Protein AF-A0A497DT47-F1 (afdb_monomer)

Sequence (280 aa):
MLFNTECQIKGKISINPNFITFATHKLSTLARIYFRNIALFMSIWLIVMVIYAISNRVTDLEYLWKFSLLPALFLGLLAVLATFLGQTIRVKKGINWIFLLAAVAVDQAIKAYLFSLEWESISIPLIKPVFYIEPTQNTLGSYLWVLLRLKQGSHLLNMILFSLVGLIFVEVWRFYVNRKRNSFWINGFIHLFLAGLLANLIDNGFWGGSLDYITIKPFYTFDLKDLYITLCELFLVAELLDNRLLKRFFQMPKEDSKRLNRDFIRFVKNDLRIGRKKAE

Radius of gyration: 25.13 Å; Cα contacts (8 Å, |Δi|>4): 223; chains: 1; bounding box: 70×83×72 Å

pLDDT: mean 84.9, std 15.76, range [34.75, 98.25]

Solvent-accessible surface area (backbone atoms only — not comparable to full-atom values): 15648 Å² total; per-residue (Å²): 136,90,84,85,83,86,84,79,85,83,75,82,82,78,75,58,67,69,56,54,55,50,51,52,52,53,50,53,53,48,53,51,52,48,52,50,40,22,50,50,45,23,47,57,49,42,51,53,44,52,52,50,34,62,78,67,66,64,77,60,61,75,56,52,51,56,69,36,46,54,59,18,52,50,39,22,51,50,30,47,51,51,52,52,46,50,74,70,54,81,67,71,88,80,84,62,60,69,61,36,52,50,56,30,49,54,42,52,49,53,45,53,53,42,69,74,46,75,38,86,74,44,74,45,76,76,41,84,90,41,35,26,41,36,46,46,79,41,62,76,63,57,70,64,39,64,74,68,69,51,76,85,67,57,69,68,57,51,49,51,50,53,50,53,52,47,53,52,52,53,51,53,49,51,56,47,40,74,77,51,74,71,41,50,36,58,49,47,17,54,46,25,39,50,24,19,51,52,42,52,48,49,26,52,72,76,63,69,24,40,70,18,36,45,20,39,63,92,76,51,61,36,41,61,42,56,50,26,41,54,49,15,52,52,24,43,53,51,41,32,60,79,67,46,41,61,64,47,59,78,69,53,53,70,68,58,50,55,49,51,53,52,50,50,53,50,49,52,54,54,56,74,45,72,80,68,70,84,85,125

Mean predicted aligned error: 8.66 Å

Secondary structure (DSSP, 8-state):
----------------HHHHHHHHHHHHHHHHHHHHHHHHHHHHHHHHHHHHHHHTT---HHHHHHHHHHHHHHHHHHHHHHHHHHHHSPPPSS--HHHHHHHHHHHHHHHHHHHTTTGGG--EEEETTTEEEEEEEE-S-SHHHHHTT-----HHHHHHHHHHHHHHHHHHHHHHHHHS---HHHHHHHHHHHHHHHHHHHHHHHSSSEEEEEEETTTEEE-HHHHHHHHHHHHHHHHHHHTTHHHHHHT--HHHHHHHHHHHHHHHHHHHTTTS----

Foldseek 3Di:
DDDDDDPDPPDDPPDDVVVVVVVVVVVVVLVVQLVVLLCLQLVVQLVVLVVVCVVVVPDDPVLSCVQSPPVSVVSSVVSNVLSVCLVVDDDDPDADVVLLCVLLCVQVVVVVVCVVDPLCPAWADPDPPFKTQRKDWALQADVVCVVVVPPRDDLVVVLVVLVVVLVVLVLVLVLDCVVDPPGSLSNLLNSLSSSLSVNSSCQCVPPSTDIFTMDGPPPDGHTSSVVSNSSSVSSVVSVCVVVVVVVCVVVPDPVVVVVSVVSSVVSVVVVVPVPPDPPD

Structure (mmCIF, N/CA/C/O backbone):
data_AF-A0A497DT47-F1
#
_entry.id   AF-A0A497DT47-F1
#
loop_
_atom_site.group_PDB
_atom_site.id
_atom_site.type_symbol
_atom_site.label_atom_id
_atom_site.label_alt_id
_atom_site.label_comp_id
_atom_site.label_asym_id
_atom_site.label_entity_id
_atom_site.label_seq_id
_atom_site.pdbx_PDB_ins_code
_atom_site.Cartn_x
_atom_site.Cartn_y
_atom_site.Cartn_z
_atom_site.occupancy
_atom_site.B_iso_or_equiv
_atom_site.auth_seq_id
_atom_site.auth_comp_id
_atom_site.auth_asym_id
_atom_site.auth_atom_id
_atom_site.pdbx_PDB_model_num
ATOM 1 N N . MET A 1 1 ? -48.631 -61.500 -10.479 1.00 36.34 1 MET A N 1
ATOM 2 C CA . MET A 1 1 ? -47.315 -61.013 -10.013 1.00 36.34 1 MET A CA 1
ATOM 3 C C . MET A 1 1 ? -47.500 -59.555 -9.622 1.00 36.34 1 MET A C 1
ATOM 5 O O . MET A 1 1 ? -47.865 -58.758 -10.473 1.00 36.34 1 MET A O 1
ATOM 9 N N . LEU A 1 2 ? -47.415 -59.263 -8.325 1.00 38.06 2 LEU A N 1
ATOM 10 C CA . LEU A 1 2 ? -47.623 -57.940 -7.733 1.00 38.06 2 LEU A CA 1
ATOM 11 C C . LEU A 1 2 ? -46.403 -57.050 -7.999 1.00 38.06 2 LEU A C 1
ATOM 13 O O . LEU A 1 2 ? -45.306 -57.404 -7.583 1.00 38.06 2 LEU A O 1
ATOM 17 N N . PHE A 1 3 ? -46.604 -55.885 -8.611 1.00 34.75 3 PHE A N 1
ATOM 18 C CA . PHE A 1 3 ? -45.725 -54.731 -8.430 1.00 34.75 3 PHE A CA 1
ATOM 19 C C . PHE A 1 3 ? -46.605 -53.544 -8.057 1.00 34.75 3 PHE A C 1
ATOM 21 O O . PHE A 1 3 ? -47.347 -53.019 -8.881 1.00 34.75 3 PHE A O 1
ATOM 28 N N . ASN A 1 4 ? -46.558 -53.182 -6.778 1.00 37.25 4 ASN A N 1
ATOM 29 C CA . ASN A 1 4 ? -47.220 -52.018 -6.219 1.00 37.25 4 ASN A CA 1
ATOM 30 C C . ASN A 1 4 ? -46.129 -51.162 -5.574 1.00 37.25 4 ASN A C 1
ATOM 32 O O . ASN A 1 4 ? -45.600 -51.538 -4.532 1.00 37.25 4 ASN A O 1
ATOM 36 N N . THR A 1 5 ? -45.769 -50.050 -6.208 1.00 41.34 5 THR A N 1
ATOM 37 C CA . THR A 1 5 ? -44.916 -49.009 -5.617 1.00 41.34 5 THR A CA 1
ATOM 38 C C . THR A 1 5 ? -45.238 -47.673 -6.276 1.00 41.34 5 THR A C 1
ATOM 40 O O . THR A 1 5 ? -44.566 -47.253 -7.212 1.00 41.34 5 THR A O 1
ATOM 43 N N . GLU A 1 6 ? -46.249 -46.982 -5.754 1.00 36.25 6 GLU A N 1
ATOM 44 C CA . GLU A 1 6 ? -46.303 -45.522 -5.802 1.00 36.25 6 GLU A CA 1
ATOM 45 C C . GLU A 1 6 ? -46.014 -44.991 -4.395 1.00 36.25 6 GLU A C 1
ATOM 47 O O . GLU A 1 6 ? -46.884 -44.942 -3.530 1.00 36.25 6 GLU A O 1
ATOM 52 N N . CYS A 1 7 ? -44.763 -44.597 -4.152 1.00 37.50 7 CYS A N 1
ATOM 53 C CA . CYS A 1 7 ? -44.414 -43.738 -3.026 1.00 37.50 7 CYS A CA 1
ATOM 54 C C . CYS A 1 7 ? -44.363 -42.294 -3.547 1.00 37.50 7 CYS A C 1
ATOM 56 O O . CYS A 1 7 ? -43.337 -41.828 -4.039 1.00 37.50 7 CYS A O 1
ATOM 58 N N . GLN A 1 8 ? -45.501 -41.597 -3.509 1.00 40.50 8 GLN A N 1
ATOM 59 C CA . GLN A 1 8 ? -45.602 -40.168 -3.820 1.00 40.50 8 GLN A CA 1
ATOM 60 C C . GLN A 1 8 ? -45.338 -39.345 -2.551 1.00 40.50 8 GLN A C 1
ATOM 62 O O . GLN A 1 8 ? -46.246 -39.087 -1.762 1.00 40.50 8 GLN A O 1
ATOM 67 N N . ILE A 1 9 ? -44.102 -38.874 -2.362 1.00 44.16 9 ILE A N 1
ATOM 68 C CA . ILE A 1 9 ? -43.798 -37.836 -1.365 1.00 44.16 9 ILE A CA 1
ATOM 69 C C . ILE A 1 9 ? -44.165 -36.471 -1.969 1.00 44.16 9 ILE A C 1
ATOM 71 O O . ILE A 1 9 ? -43.337 -35.787 -2.566 1.00 44.16 9 ILE A O 1
ATOM 75 N N . LYS A 1 10 ? -45.427 -36.050 -1.818 1.00 48.47 10 LYS A N 1
ATOM 76 C CA . LYS A 1 10 ? -45.862 -34.664 -2.074 1.00 48.47 10 LYS A CA 1
ATOM 77 C C . LYS A 1 10 ? -45.620 -33.796 -0.837 1.00 48.47 10 LYS A C 1
ATOM 79 O O . LYS A 1 10 ? -46.543 -33.465 -0.099 1.00 48.47 10 LYS A O 1
ATOM 84 N N . GLY A 1 11 ? -44.371 -33.396 -0.621 1.00 41.97 11 GLY A N 1
ATOM 85 C CA . GLY A 1 11 ? -44.034 -32.320 0.312 1.00 41.97 11 GLY A CA 1
ATOM 86 C C . GLY A 1 11 ? -44.043 -30.967 -0.401 1.00 41.97 11 GLY A C 1
ATOM 87 O O . GLY A 1 11 ? -43.127 -30.672 -1.164 1.00 41.97 11 GLY A O 1
ATOM 88 N N . LYS A 1 12 ? -45.052 -30.116 -0.161 1.00 51.41 12 LYS A N 1
ATOM 89 C CA . LYS A 1 12 ? -44.977 -28.690 -0.531 1.00 51.41 12 LYS A CA 1
ATOM 90 C C . LYS A 1 12 ? -43.912 -28.030 0.349 1.00 51.41 12 LYS A C 1
ATOM 92 O O . LYS A 1 12 ? -44.138 -27.819 1.538 1.00 51.41 12 LYS A O 1
ATOM 97 N N . ILE A 1 13 ? -42.764 -27.690 -0.233 1.00 53.34 13 ILE A N 1
ATOM 98 C CA . ILE A 1 13 ? -41.748 -26.867 0.430 1.00 53.34 13 ILE A CA 1
ATOM 99 C C . ILE A 1 13 ? -42.321 -25.449 0.566 1.00 53.34 13 ILE A C 1
ATOM 101 O O . ILE A 1 13 ? -42.326 -24.667 -0.381 1.00 53.34 13 ILE A O 1
ATOM 105 N N . SER A 1 14 ? -42.845 -25.127 1.747 1.00 52.31 14 SER A N 1
ATOM 106 C CA . SER A 1 14 ? -43.236 -23.766 2.118 1.00 52.31 14 SER A CA 1
ATOM 107 C C . SER A 1 14 ? -41.976 -22.958 2.437 1.00 52.31 14 SER A C 1
ATOM 109 O O . SER A 1 14 ? -41.488 -22.981 3.568 1.00 52.31 14 SER A O 1
ATOM 111 N N . ILE A 1 15 ? -41.423 -22.252 1.447 1.00 60.59 15 ILE A N 1
ATOM 112 C CA . ILE A 1 15 ? -40.306 -21.324 1.675 1.00 60.59 15 ILE A CA 1
ATOM 113 C C . ILE A 1 15 ? -40.845 -20.100 2.421 1.00 60.59 15 ILE A C 1
ATOM 115 O O . ILE A 1 15 ? -41.732 -19.402 1.934 1.00 60.59 15 ILE A O 1
ATOM 119 N N . ASN A 1 16 ? -40.306 -19.840 3.612 1.00 65.94 16 ASN A N 1
ATOM 120 C CA . ASN A 1 16 ? -40.706 -18.708 4.439 1.00 65.94 16 ASN A CA 1
ATOM 121 C C . ASN A 1 16 ? -40.386 -17.374 3.718 1.00 65.94 16 ASN A C 1
ATOM 123 O O . ASN A 1 16 ? -39.210 -17.107 3.454 1.00 65.94 16 ASN A O 1
ATOM 127 N N . PRO A 1 17 ? -41.373 -16.505 3.433 1.00 66.69 17 PRO A N 1
ATOM 128 C CA . PRO A 1 17 ? -41.142 -15.228 2.752 1.00 66.69 17 PRO A CA 1
ATOM 129 C C . PRO A 1 17 ? -40.191 -14.296 3.524 1.00 66.69 17 PRO A C 1
ATOM 131 O O . PRO A 1 17 ? -39.460 -13.521 2.910 1.00 66.69 17 PRO A O 1
ATOM 134 N N . ASN A 1 18 ? -40.093 -14.427 4.853 1.00 68.50 18 ASN A N 1
ATOM 135 C CA . ASN A 1 18 ? -39.122 -13.677 5.658 1.00 68.50 18 ASN A CA 1
ATOM 136 C C . ASN A 1 18 ? -37.672 -14.104 5.377 1.00 68.50 18 ASN A C 1
ATOM 138 O O . ASN A 1 18 ? -36.763 -13.277 5.441 1.00 68.50 18 ASN A O 1
ATOM 142 N N . PHE A 1 19 ? -37.444 -15.373 5.020 1.00 64.81 19 PHE A N 1
ATOM 143 C CA . PHE A 1 19 ? -36.121 -15.865 4.629 1.00 64.81 19 PHE A CA 1
ATOM 144 C C . PHE A 1 19 ? -35.692 -15.291 3.273 1.00 64.81 19 PHE A C 1
ATOM 146 O O . PHE A 1 19 ? -34.543 -14.881 3.116 1.00 64.81 19 PHE A O 1
ATOM 153 N N . ILE A 1 20 ? -36.627 -15.184 2.322 1.00 66.00 20 ILE A N 1
ATOM 154 C CA . ILE A 1 20 ? -36.375 -14.590 1.002 1.00 66.00 20 ILE A CA 1
ATOM 155 C C . ILE A 1 20 ? -36.013 -13.108 1.155 1.00 66.00 20 ILE A C 1
ATOM 157 O O . ILE A 1 20 ? -34.981 -12.678 0.647 1.00 66.00 20 ILE A O 1
ATOM 161 N N . THR A 1 21 ? -36.795 -12.345 1.921 1.00 65.81 21 THR A N 1
ATOM 162 C CA . THR A 1 21 ? -36.539 -10.915 2.172 1.00 65.81 21 THR A CA 1
ATOM 163 C C . THR A 1 21 ? -35.211 -10.673 2.900 1.00 65.81 21 THR A C 1
ATOM 165 O O . THR A 1 21 ? -34.475 -9.737 2.586 1.00 65.81 21 THR A O 1
ATOM 168 N N . PHE A 1 22 ? -34.851 -11.535 3.853 1.00 69.31 22 PHE A N 1
ATOM 169 C CA . PHE A 1 22 ? -33.560 -11.451 4.534 1.00 69.31 22 PHE A CA 1
ATOM 170 C C . PHE A 1 22 ? -32.386 -11.751 3.588 1.00 69.31 22 PHE A C 1
ATOM 172 O O . PHE A 1 22 ? -31.387 -11.024 3.577 1.00 69.31 22 PHE A O 1
ATOM 179 N N . ALA A 1 23 ? -32.507 -12.798 2.767 1.00 67.56 23 ALA A N 1
ATOM 180 C CA . ALA A 1 23 ? -31.486 -13.186 1.802 1.00 67.56 23 ALA A CA 1
ATOM 181 C C 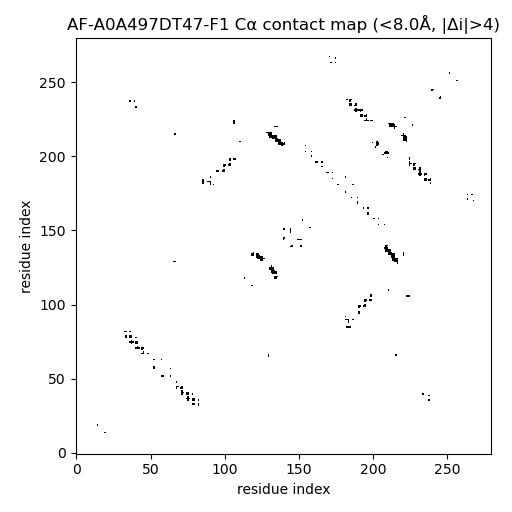. ALA A 1 23 ? -31.270 -12.103 0.732 1.00 67.56 23 ALA A C 1
ATOM 183 O O . ALA A 1 23 ? -30.124 -11.749 0.447 1.00 67.56 23 ALA A O 1
ATOM 184 N N . THR A 1 24 ? -32.344 -11.512 0.197 1.00 68.38 24 THR A N 1
ATOM 185 C CA . THR A 1 24 ? -32.262 -10.426 -0.793 1.00 68.38 24 THR A CA 1
ATOM 186 C C . THR A 1 24 ? -31.644 -9.162 -0.201 1.00 68.38 24 THR A C 1
ATOM 188 O O . THR A 1 24 ? -30.767 -8.557 -0.823 1.00 68.38 24 THR A O 1
ATOM 191 N N . HIS A 1 25 ? -32.000 -8.792 1.033 1.00 77.69 25 HIS A N 1
ATOM 192 C CA . HIS A 1 25 ? -31.384 -7.654 1.714 1.00 77.69 25 HIS A CA 1
ATOM 193 C C . HIS A 1 25 ? -29.878 -7.866 1.941 1.00 77.69 25 HIS A C 1
ATOM 195 O O . HIS A 1 25 ? -29.066 -6.984 1.635 1.00 77.69 25 HIS A O 1
ATOM 201 N N . LYS A 1 26 ? -29.479 -9.048 2.427 1.00 78.00 26 LYS A N 1
ATOM 202 C CA . LYS A 1 26 ? -28.067 -9.391 2.645 1.00 78.00 26 LYS A CA 1
ATOM 203 C C . LYS A 1 26 ? -27.276 -9.383 1.335 1.00 78.00 26 LYS A C 1
ATOM 205 O O . LYS A 1 26 ? -26.198 -8.792 1.294 1.00 78.00 26 LYS A O 1
ATOM 210 N N . LEU A 1 27 ? -27.828 -9.960 0.266 1.00 79.81 27 LEU A N 1
ATOM 211 C CA . LEU A 1 27 ? -27.212 -9.969 -1.063 1.00 79.81 27 LEU A CA 1
ATOM 212 C C . LEU A 1 27 ? -27.051 -8.547 -1.620 1.00 79.81 27 LEU A C 1
ATOM 214 O O . LEU A 1 27 ? -25.978 -8.195 -2.101 1.00 79.81 27 LEU A O 1
ATOM 218 N N . SER A 1 28 ? -28.077 -7.700 -1.483 1.00 83.69 28 SER A N 1
ATOM 219 C CA . SER A 1 28 ? -28.026 -6.304 -1.940 1.00 83.69 28 SER A CA 1
ATOM 220 C C . SER A 1 28 ? -26.970 -5.484 -1.191 1.00 83.69 28 SER A C 1
ATOM 222 O O . SER A 1 28 ? -26.242 -4.695 -1.792 1.00 83.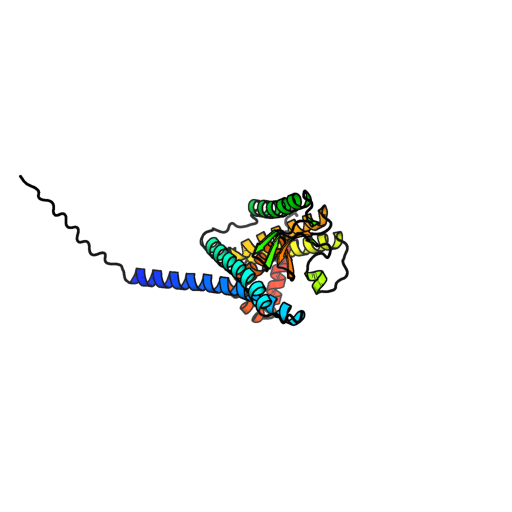69 28 SER A O 1
ATOM 224 N N . THR A 1 29 ? -26.828 -5.711 0.118 1.00 87.12 29 THR A N 1
ATOM 225 C CA . THR A 1 29 ? -25.809 -5.054 0.947 1.00 87.12 29 THR A CA 1
ATOM 226 C C . THR A 1 29 ? -24.412 -5.497 0.528 1.00 87.12 29 THR A C 1
ATOM 228 O O . THR A 1 29 ? -23.515 -4.667 0.393 1.00 87.12 29 THR A O 1
ATOM 231 N N . LEU A 1 30 ? -24.238 -6.793 0.265 1.00 89.50 30 LEU A N 1
ATOM 232 C CA . LEU A 1 30 ? -22.979 -7.355 -0.201 1.00 89.50 30 LEU A CA 1
ATOM 233 C C . LEU A 1 30 ? -22.576 -6.758 -1.552 1.00 89.50 30 LEU A C 1
ATOM 235 O O . LEU A 1 30 ? -21.489 -6.200 -1.673 1.00 89.50 30 LEU A O 1
ATOM 239 N N . ALA A 1 31 ? -23.482 -6.792 -2.531 1.00 92.38 31 ALA A N 1
ATOM 240 C CA . ALA A 1 31 ? -23.257 -6.242 -3.864 1.00 92.38 31 ALA A CA 1
ATOM 241 C C . ALA A 1 31 ? -22.849 -4.762 -3.810 1.00 92.38 31 ALA A C 1
ATOM 243 O O . ALA A 1 31 ? -21.901 -4.359 -4.482 1.00 92.38 31 ALA A O 1
ATOM 244 N N . ARG A 1 32 ? -23.490 -3.965 -2.942 1.00 93.81 32 ARG A N 1
ATOM 245 C CA . ARG A 1 32 ? -23.115 -2.560 -2.716 1.00 93.81 32 ARG A CA 1
ATOM 246 C C . ARG A 1 32 ? -21.683 -2.405 -2.202 1.00 93.81 32 ARG A C 1
ATOM 248 O O . ARG A 1 32 ? -20.996 -1.488 -2.641 1.00 93.81 32 ARG A O 1
ATOM 255 N N . ILE A 1 33 ? -21.222 -3.269 -1.294 1.00 93.31 33 ILE A N 1
ATOM 256 C CA . ILE A 1 33 ? -19.852 -3.206 -0.752 1.00 93.31 33 ILE A CA 1
ATOM 257 C C . ILE A 1 33 ? -18.827 -3.545 -1.837 1.00 93.31 33 ILE A C 1
ATOM 259 O O . ILE A 1 33 ? -17.863 -2.799 -2.001 1.00 93.31 33 ILE A O 1
ATOM 263 N N . TYR A 1 34 ? -19.051 -4.624 -2.596 1.00 96.81 34 TYR A N 1
ATOM 264 C CA . TYR A 1 34 ? -18.169 -4.997 -3.707 1.00 96.81 34 TYR A CA 1
ATOM 265 C C . TYR A 1 34 ? -18.103 -3.879 -4.744 1.00 96.81 34 TYR A C 1
ATOM 267 O O . TYR A 1 34 ? -17.015 -3.402 -5.052 1.00 96.81 34 TYR A O 1
ATOM 275 N N . PHE A 1 35 ? -19.256 -3.393 -5.212 1.00 97.06 35 PHE A N 1
ATOM 276 C CA . PHE A 1 35 ? -19.309 -2.321 -6.202 1.00 97.06 35 PHE A CA 1
ATOM 277 C C . PHE A 1 35 ? -18.602 -1.053 -5.713 1.00 97.06 35 PHE A C 1
ATOM 279 O O . PHE A 1 35 ? -17.791 -0.482 -6.435 1.00 97.06 35 PHE A O 1
ATOM 286 N N . ARG A 1 36 ? -18.842 -0.645 -4.460 1.00 96.44 36 ARG A N 1
ATOM 287 C CA . ARG A 1 36 ? -18.175 0.514 -3.858 1.00 96.44 36 ARG A CA 1
ATOM 288 C C . ARG A 1 36 ? -16.655 0.350 -3.835 1.00 96.44 36 ARG A C 1
ATOM 290 O O . ARG A 1 36 ? -15.954 1.295 -4.171 1.00 96.44 36 ARG A O 1
ATOM 297 N N . ASN A 1 37 ? -16.142 -0.806 -3.415 1.00 97.19 37 ASN A N 1
ATOM 298 C CA . ASN A 1 37 ? -14.697 -1.024 -3.301 1.00 97.19 37 ASN A CA 1
ATOM 299 C C . ASN A 1 37 ? -14.019 -1.124 -4.672 1.00 97.19 37 ASN A C 1
ATOM 301 O O . ASN A 1 37 ? -12.956 -0.539 -4.856 1.00 97.19 37 ASN A O 1
ATOM 305 N N . ILE A 1 38 ? -14.657 -1.791 -5.639 1.00 98.06 38 ILE A N 1
ATOM 306 C CA . ILE A 1 38 ? -14.205 -1.813 -7.038 1.00 98.06 38 ILE A CA 1
ATOM 307 C C . ILE A 1 38 ? -14.133 -0.383 -7.574 1.00 98.06 38 ILE A C 1
ATOM 309 O O . ILE A 1 38 ? -13.082 0.048 -8.040 1.00 98.06 38 ILE A O 1
ATOM 313 N N . ALA A 1 39 ? -15.227 0.374 -7.444 1.00 97.69 39 ALA A N 1
ATOM 314 C CA . ALA A 1 39 ? -15.290 1.754 -7.900 1.00 97.69 39 ALA A CA 1
ATOM 315 C C . ALA A 1 39 ? -14.228 2.621 -7.217 1.00 97.69 39 ALA A C 1
ATOM 317 O O . ALA A 1 39 ? -13.593 3.423 -7.890 1.00 97.69 39 ALA A O 1
ATOM 318 N N . LEU A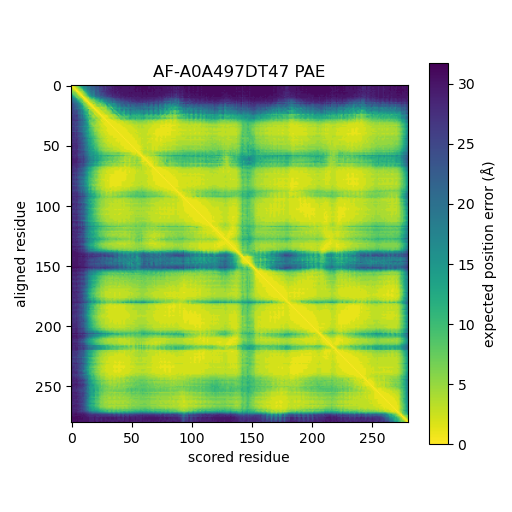 1 40 ? -13.989 2.442 -5.915 1.00 96.81 40 LEU A N 1
ATOM 319 C CA . LEU A 1 40 ? -12.954 3.162 -5.175 1.00 96.81 40 LEU A CA 1
ATOM 320 C C . LEU A 1 40 ? -11.559 2.919 -5.764 1.00 96.81 40 LEU A C 1
ATOM 322 O O . LEU A 1 40 ? -10.861 3.876 -6.091 1.00 96.81 40 LEU A O 1
ATOM 326 N N . PHE A 1 41 ? -11.168 1.651 -5.903 1.00 97.44 41 PHE A N 1
ATOM 327 C CA . PHE A 1 41 ? -9.834 1.262 -6.363 1.00 97.44 41 PHE A CA 1
ATOM 328 C C . PHE A 1 41 ? -9.605 1.715 -7.810 1.00 97.44 41 PHE A C 1
ATOM 330 O O . PHE A 1 41 ? -8.580 2.319 -8.116 1.00 97.44 41 PHE A O 1
ATOM 337 N N . MET A 1 42 ? -10.599 1.503 -8.678 1.00 97.12 42 MET A N 1
ATOM 338 C CA . MET A 1 42 ? -10.554 1.953 -10.069 1.00 97.12 42 MET A CA 1
ATOM 339 C C . MET A 1 42 ? -10.499 3.478 -10.179 1.00 97.12 42 MET A C 1
ATOM 341 O O . MET A 1 42 ? -9.681 4.010 -10.920 1.00 97.12 42 MET A O 1
ATOM 345 N N . SER A 1 43 ? -11.353 4.198 -9.447 1.00 95.44 43 SER A N 1
ATOM 346 C CA . SER A 1 43 ? -11.470 5.655 -9.595 1.00 95.44 43 SER A CA 1
ATOM 347 C C . SER A 1 43 ? -10.213 6.381 -9.139 1.00 95.44 43 SER A C 1
ATOM 349 O O . SER A 1 43 ? -9.816 7.338 -9.793 1.00 95.44 43 SER A O 1
ATOM 351 N N . ILE A 1 44 ? -9.568 5.934 -8.055 1.00 93.38 44 ILE A N 1
ATOM 352 C CA . ILE A 1 44 ? -8.311 6.541 -7.592 1.00 93.38 44 ILE A CA 1
ATOM 353 C C . ILE A 1 44 ? -7.247 6.446 -8.689 1.00 93.38 44 ILE A C 1
ATOM 355 O O . ILE A 1 44 ? -6.633 7.455 -9.027 1.00 93.38 44 ILE A O 1
ATOM 359 N N . TRP A 1 45 ? -7.100 5.273 -9.308 1.00 91.44 45 TRP A N 1
ATOM 360 C CA . TRP A 1 45 ? -6.187 5.095 -10.434 1.00 91.44 45 TRP A CA 1
ATOM 361 C C . TRP A 1 45 ? -6.545 5.984 -11.624 1.00 91.44 45 TRP A C 1
ATOM 363 O O . TRP A 1 45 ? -5.699 6.709 -12.137 1.00 91.44 45 TRP A O 1
ATOM 373 N N . LEU A 1 46 ? -7.812 5.979 -12.041 1.00 92.38 46 LEU A N 1
ATOM 374 C CA . LEU A 1 46 ? -8.262 6.785 -13.175 1.00 92.38 46 LEU A CA 1
ATOM 375 C C . LEU A 1 46 ? -8.034 8.284 -12.937 1.00 92.38 46 LEU A C 1
ATOM 377 O O . LEU A 1 46 ? -7.633 8.986 -13.859 1.00 92.38 46 LEU A O 1
ATOM 381 N N . ILE A 1 47 ? -8.223 8.775 -11.709 1.00 91.75 47 ILE A N 1
ATOM 382 C CA . ILE A 1 47 ? -7.920 10.167 -11.346 1.00 91.75 47 ILE A CA 1
ATOM 383 C C . ILE A 1 47 ? -6.423 10.455 -11.505 1.00 91.75 47 ILE A C 1
ATOM 385 O O . ILE A 1 47 ? -6.068 11.468 -12.106 1.00 91.75 47 ILE A O 1
ATOM 389 N N . VAL A 1 48 ? -5.545 9.571 -11.017 1.00 87.31 48 VAL A N 1
ATOM 390 C CA . VAL A 1 48 ? -4.088 9.710 -11.195 1.00 87.31 48 VAL A CA 1
ATOM 391 C C . VAL A 1 48 ? -3.726 9.752 -12.680 1.00 87.31 48 VAL A C 1
ATOM 393 O O . VAL A 1 48 ? -2.954 10.614 -13.097 1.00 87.31 48 VAL A O 1
ATOM 396 N N . MET A 1 49 ? -4.338 8.894 -13.496 1.00 86.31 49 MET A N 1
ATOM 397 C CA . MET A 1 49 ? -4.096 8.863 -14.938 1.00 86.31 49 MET A CA 1
ATOM 398 C C . MET A 1 49 ? -4.594 10.116 -15.657 1.00 86.31 49 MET A C 1
ATOM 400 O O . MET A 1 49 ? -3.918 10.603 -16.559 1.00 86.31 49 MET A O 1
ATOM 404 N N . VAL A 1 50 ? -5.726 10.687 -15.236 1.00 87.81 50 VAL A N 1
ATOM 405 C CA . VAL A 1 50 ? -6.204 11.981 -15.748 1.00 87.81 50 VAL A CA 1
ATOM 406 C C . VAL A 1 50 ? -5.210 13.092 -15.414 1.00 87.81 50 VAL A C 1
ATOM 408 O O . VAL A 1 50 ? -4.840 13.862 -16.299 1.00 87.81 50 VAL A O 1
ATOM 411 N N . ILE A 1 51 ? -4.735 13.157 -14.165 1.00 87.00 51 ILE A N 1
ATOM 412 C CA . ILE A 1 51 ? -3.725 14.140 -13.747 1.00 87.00 51 ILE A CA 1
ATOM 413 C C . ILE A 1 51 ? -2.461 13.980 -14.595 1.00 87.00 51 ILE A C 1
ATOM 415 O O . ILE A 1 51 ? -1.986 14.956 -15.171 1.00 87.00 51 ILE A O 1
ATOM 419 N N . TYR A 1 52 ? -1.960 12.752 -14.741 1.00 82.31 52 TYR A N 1
ATOM 420 C CA . TYR A 1 52 ? -0.784 12.452 -15.555 1.00 82.31 52 TYR A CA 1
ATOM 421 C C . TYR A 1 52 ? -0.964 12.877 -17.018 1.00 82.31 52 TYR A C 1
ATOM 423 O O . TYR A 1 52 ? -0.076 13.520 -17.584 1.00 82.31 52 TYR A O 1
ATOM 431 N N . ALA A 1 53 ? -2.099 12.529 -17.631 1.00 83.81 53 ALA A N 1
ATOM 432 C CA . ALA A 1 53 ? -2.393 12.837 -19.026 1.00 83.81 53 ALA A CA 1
ATOM 433 C C . ALA A 1 53 ? -2.382 14.349 -19.276 1.00 83.81 53 ALA A C 1
ATOM 435 O O . ALA A 1 53 ? -1.793 14.812 -20.253 1.00 83.81 53 ALA A O 1
ATOM 436 N N . ILE A 1 54 ? -2.969 15.116 -18.351 1.00 85.69 54 ILE A N 1
ATOM 437 C CA . ILE A 1 54 ? -2.979 16.580 -18.395 1.00 85.69 54 ILE A CA 1
ATOM 438 C C . ILE A 1 54 ? -1.565 17.139 -18.197 1.00 85.69 54 ILE A C 1
ATOM 440 O O . ILE A 1 54 ? -1.117 17.966 -18.993 1.00 85.69 54 ILE A O 1
ATOM 444 N N . SER A 1 55 ? -0.836 16.676 -17.177 1.00 82.50 55 SER A N 1
ATOM 445 C CA . SER A 1 55 ? 0.516 17.156 -1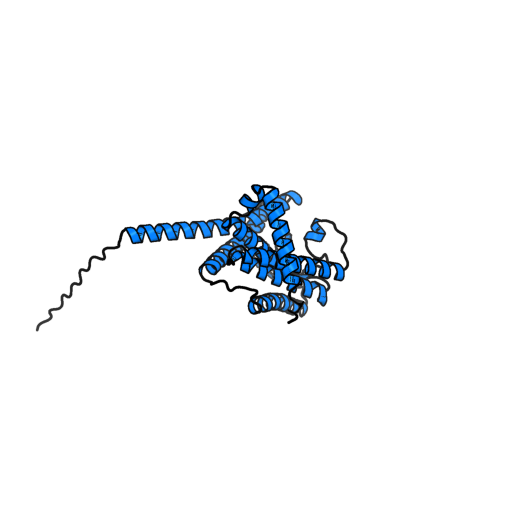6.865 1.00 82.50 55 SER A CA 1
ATOM 446 C C . SER A 1 55 ? 1.513 16.925 -18.002 1.00 82.50 55 SER A C 1
ATOM 448 O O . SER A 1 55 ? 2.353 17.787 -18.251 1.00 82.50 55 SER A O 1
ATOM 450 N N . ASN A 1 56 ? 1.397 15.801 -18.714 1.00 77.00 56 ASN A N 1
ATOM 451 C CA . ASN A 1 56 ? 2.304 15.426 -19.801 1.00 77.00 56 ASN A CA 1
ATOM 452 C C . ASN A 1 56 ? 1.754 15.732 -21.201 1.00 77.00 56 ASN A C 1
ATOM 454 O O . ASN A 1 56 ? 2.398 15.393 -22.190 1.00 77.00 56 ASN A O 1
ATOM 458 N N . ARG A 1 57 ? 0.586 16.385 -21.299 1.00 84.19 57 ARG A N 1
ATOM 459 C CA . ARG A 1 57 ? -0.069 16.745 -22.571 1.00 84.19 57 ARG A CA 1
ATOM 460 C C . ARG A 1 57 ? -0.215 15.548 -23.519 1.00 84.19 57 ARG A C 1
ATOM 462 O O . ARG A 1 57 ? 0.016 15.667 -24.720 1.00 84.19 57 ARG A O 1
ATOM 469 N N . VAL A 1 58 ? -0.585 14.393 -22.973 1.00 80.62 58 VAL A N 1
ATOM 470 C CA . VAL A 1 58 ? -0.799 13.175 -23.762 1.00 80.62 58 VAL A CA 1
ATOM 471 C C . VAL A 1 58 ? -2.069 13.351 -24.593 1.00 80.62 58 VAL A C 1
ATOM 473 O O . VAL A 1 58 ? -3.145 13.559 -24.036 1.00 80.62 58 VAL A O 1
ATOM 476 N N . THR A 1 59 ? -1.953 13.273 -25.919 1.00 80.69 59 THR A N 1
ATOM 477 C CA . THR A 1 59 ? -3.074 13.482 -26.854 1.00 80.69 59 THR A CA 1
ATOM 478 C C . THR A 1 59 ? -3.583 12.199 -27.512 1.00 80.69 59 THR A C 1
ATOM 480 O O . THR A 1 59 ? -4.668 12.206 -28.090 1.00 80.69 59 THR A O 1
ATOM 483 N N . ASP A 1 60 ? -2.841 11.095 -27.418 1.00 84.06 60 ASP A N 1
ATOM 484 C CA . ASP A 1 60 ? -3.243 9.809 -27.988 1.00 84.06 60 ASP A CA 1
ATOM 485 C C . ASP A 1 60 ? -4.344 9.154 -27.133 1.00 84.06 60 ASP A C 1
ATOM 487 O O . ASP A 1 60 ? -4.114 8.689 -26.015 1.00 84.06 60 ASP A O 1
ATOM 491 N N . LEU A 1 61 ? -5.569 9.134 -27.665 1.00 81.12 61 LEU A N 1
ATOM 492 C CA . LEU A 1 61 ? -6.736 8.566 -26.990 1.00 81.12 61 LEU A CA 1
ATOM 493 C C . LEU A 1 61 ? -6.685 7.041 -26.898 1.00 81.12 61 LEU A C 1
ATOM 495 O O . LEU A 1 61 ? -7.113 6.494 -25.880 1.00 81.12 61 LEU A O 1
ATOM 499 N N . GLU A 1 62 ? -6.187 6.356 -27.935 1.00 81.19 62 GLU A N 1
ATOM 500 C CA . GLU A 1 62 ? -6.104 4.891 -27.950 1.00 81.19 62 GLU A CA 1
ATOM 501 C C . GLU A 1 62 ? -5.148 4.405 -26.863 1.00 81.19 62 GLU A C 1
ATOM 503 O O . GLU A 1 62 ? -5.421 3.460 -26.119 1.00 81.19 62 GLU A O 1
ATOM 508 N N . TYR A 1 63 ? -4.044 5.121 -26.746 1.00 76.06 63 TYR A N 1
ATOM 509 C CA . TYR A 1 63 ? -3.103 4.993 -25.663 1.00 76.06 63 TYR A CA 1
ATOM 510 C C . TYR A 1 63 ? -3.799 5.249 -24.312 1.00 76.06 63 TYR A C 1
ATOM 512 O O . TYR A 1 63 ? -3.893 4.344 -23.479 1.00 76.06 63 TYR A O 1
ATOM 520 N N . LEU A 1 64 ? -4.384 6.430 -24.096 1.00 79.56 64 LEU A N 1
ATOM 521 C CA . LEU A 1 64 ? -4.946 6.807 -22.793 1.00 79.56 64 LEU A CA 1
ATOM 522 C C . LEU A 1 64 ? -5.934 5.786 -22.220 1.00 79.56 64 LEU A C 1
ATOM 524 O O . LEU A 1 64 ? -5.852 5.480 -21.027 1.00 79.56 64 LEU A O 1
ATOM 528 N N . TRP A 1 65 ? -6.837 5.226 -23.031 1.00 81.44 65 TRP A N 1
ATOM 529 C CA . TRP A 1 65 ? -7.810 4.268 -22.505 1.00 81.44 65 TRP A CA 1
ATOM 530 C C . TRP A 1 65 ? -7.169 2.924 -22.147 1.00 81.44 65 TRP A C 1
ATOM 532 O O . TRP A 1 65 ? -7.481 2.400 -21.081 1.00 81.44 65 TRP A O 1
ATOM 542 N N . LYS A 1 66 ? -6.245 2.377 -22.953 1.00 81.75 66 LYS A N 1
ATOM 543 C CA . LYS A 1 66 ? -5.599 1.083 -22.649 1.00 81.75 66 LYS A CA 1
ATOM 544 C C . LYS A 1 66 ? -4.774 1.160 -21.365 1.00 81.75 66 LYS A C 1
ATOM 546 O O . LYS A 1 66 ? -4.875 0.280 -20.509 1.00 81.75 66 LYS A O 1
ATOM 551 N N . PHE A 1 67 ? -4.015 2.241 -21.214 1.00 79.50 67 PHE A N 1
ATOM 552 C CA . PHE A 1 67 ? -3.119 2.463 -20.080 1.00 79.50 67 PHE A CA 1
ATOM 553 C C . PHE A 1 67 ? -3.838 2.882 -18.799 1.00 79.50 67 PHE A C 1
ATOM 555 O O . PHE A 1 67 ? -3.367 2.593 -17.703 1.00 79.50 67 PHE A O 1
ATOM 562 N N . SER A 1 68 ? -5.007 3.507 -18.916 1.00 85.25 68 SER A N 1
ATOM 563 C CA . SER A 1 68 ? -5.824 3.842 -17.749 1.00 85.25 68 SER A CA 1
ATOM 564 C C . SER A 1 68 ? -6.720 2.678 -17.330 1.00 85.25 68 SER A C 1
ATOM 566 O O . SER A 1 68 ? -6.861 2.406 -16.140 1.00 85.25 68 SER A O 1
ATOM 568 N N . LEU A 1 69 ? -7.315 1.965 -18.291 1.00 89.06 69 LEU A N 1
ATOM 569 C CA . LEU A 1 69 ? -8.330 0.953 -18.016 1.00 89.06 69 LEU A CA 1
ATOM 570 C C . LEU A 1 69 ? -7.735 -0.366 -17.528 1.00 89.06 69 LEU A C 1
ATOM 572 O O . LEU A 1 69 ? -8.269 -0.933 -16.581 1.00 89.06 69 LEU A O 1
ATOM 576 N N . LEU A 1 70 ? -6.656 -0.874 -18.135 1.00 88.62 70 LEU A N 1
ATOM 577 C CA . LEU A 1 70 ? -6.127 -2.188 -17.748 1.00 88.62 70 LEU A CA 1
ATOM 578 C C . LEU A 1 70 ? -5.628 -2.222 -16.291 1.00 88.62 70 LEU A C 1
ATOM 580 O O . LEU A 1 70 ? -6.071 -3.107 -15.554 1.00 88.62 70 LEU A O 1
ATOM 584 N N . PRO A 1 71 ? -4.799 -1.269 -15.812 1.00 88.62 71 PRO A N 1
ATOM 585 C CA . PRO A 1 71 ? -4.426 -1.248 -14.401 1.00 88.62 71 PRO A CA 1
ATOM 586 C C . PRO A 1 71 ? -5.622 -0.944 -13.485 1.00 88.62 71 PRO A C 1
ATOM 588 O O . PRO A 1 71 ? -5.705 -1.518 -12.401 1.00 88.62 71 PRO A O 1
ATOM 591 N N . ALA A 1 72 ? -6.601 -0.134 -13.923 1.00 93.62 72 ALA A N 1
ATOM 592 C CA . ALA A 1 72 ? -7.841 0.054 -13.164 1.00 93.62 72 ALA A CA 1
ATOM 593 C C . ALA A 1 72 ? -8.584 -1.274 -12.973 1.00 93.62 72 ALA A C 1
ATOM 595 O O . ALA A 1 72 ? -8.961 -1.608 -11.855 1.00 93.62 72 ALA A O 1
ATOM 596 N N . LEU A 1 73 ? -8.775 -2.057 -14.038 1.00 93.94 73 LEU A N 1
ATOM 597 C CA . LEU A 1 73 ? -9.436 -3.361 -13.970 1.00 93.94 73 LEU A CA 1
ATOM 598 C C . LEU A 1 73 ? -8.671 -4.336 -13.072 1.00 93.94 73 LEU A C 1
ATOM 600 O O . LEU A 1 73 ? -9.293 -5.041 -12.277 1.00 93.94 73 LEU A O 1
ATOM 604 N N . PHE A 1 74 ? -7.338 -4.335 -13.142 1.00 92.56 74 PHE A N 1
ATOM 605 C CA . PHE A 1 74 ? -6.495 -5.113 -12.236 1.00 92.56 74 PHE A CA 1
ATOM 606 C C . PHE A 1 74 ? -6.716 -4.714 -10.767 1.00 92.56 74 PHE A C 1
ATOM 608 O O . PHE A 1 74 ? -6.987 -5.571 -9.926 1.00 92.56 74 PHE A O 1
ATOM 615 N N . LEU A 1 75 ? -6.707 -3.416 -10.454 1.00 95.50 75 LEU A N 1
ATOM 616 C CA . LEU A 1 75 ? -7.021 -2.918 -9.112 1.00 95.50 75 LEU A CA 1
ATOM 617 C C . LEU A 1 75 ? -8.464 -3.237 -8.693 1.00 95.50 75 LEU A C 1
ATOM 619 O O . LEU A 1 75 ? -8.710 -3.562 -7.533 1.00 95.50 75 LEU A O 1
ATOM 623 N N . GLY A 1 76 ? -9.416 -3.212 -9.626 1.00 97.69 76 GLY A N 1
ATOM 624 C CA . GLY A 1 76 ? -10.795 -3.642 -9.402 1.00 97.69 76 GLY A CA 1
ATOM 625 C C . GLY A 1 76 ? -10.886 -5.122 -9.016 1.00 97.69 76 GLY A C 1
ATOM 626 O O . GLY A 1 76 ? -11.587 -5.467 -8.065 1.00 97.69 76 GLY A O 1
ATOM 627 N N . LEU A 1 77 ? -10.122 -5.995 -9.680 1.00 97.75 77 LEU A N 1
ATOM 628 C CA . LEU A 1 77 ? -10.015 -7.411 -9.321 1.00 97.75 77 LEU A CA 1
ATOM 629 C C . LEU A 1 77 ? -9.408 -7.591 -7.921 1.00 97.75 77 LEU A C 1
ATOM 631 O O . LEU A 1 77 ? -9.936 -8.359 -7.114 1.00 97.75 77 LEU A O 1
ATOM 635 N N . LEU A 1 78 ? -8.348 -6.846 -7.595 1.00 98.00 78 LEU A N 1
ATOM 636 C CA . LEU A 1 78 ? -7.770 -6.851 -6.249 1.00 98.00 78 LEU A CA 1
ATOM 637 C C . LEU A 1 78 ? -8.769 -6.352 -5.197 1.00 98.00 78 LEU A C 1
ATOM 639 O O . LEU A 1 78 ? -8.809 -6.898 -4.096 1.00 98.00 78 LEU A O 1
ATOM 643 N N . ALA A 1 79 ? -9.629 -5.387 -5.532 1.00 98.25 79 ALA A N 1
ATOM 644 C CA . ALA A 1 79 ? -10.697 -4.923 -4.650 1.00 98.25 79 ALA A CA 1
ATOM 645 C C . ALA A 1 79 ? -11.745 -6.015 -4.386 1.00 98.25 79 ALA A C 1
ATOM 647 O O . ALA A 1 79 ? -12.190 -6.169 -3.245 1.00 98.25 79 ALA A O 1
ATOM 648 N N . VAL A 1 80 ? -12.126 -6.791 -5.410 1.00 98.06 80 VAL A N 1
ATOM 649 C CA . VAL A 1 80 ? -13.011 -7.962 -5.260 1.00 98.06 80 VAL A CA 1
ATOM 650 C C . VAL A 1 80 ? -12.379 -8.968 -4.309 1.00 98.06 80 VAL A C 1
ATOM 652 O O . VAL A 1 80 ? -13.003 -9.343 -3.315 1.00 98.06 80 VAL A O 1
ATOM 655 N N . LEU A 1 81 ? -11.130 -9.358 -4.576 1.00 97.88 81 LEU A N 1
ATOM 656 C CA . LEU A 1 81 ? -10.411 -10.330 -3.760 1.00 97.88 81 LEU A CA 1
ATOM 657 C C . LEU A 1 81 ? -10.271 -9.846 -2.313 1.00 97.88 81 LEU A C 1
ATOM 659 O O . LEU A 1 81 ? -10.630 -10.566 -1.388 1.00 97.88 81 LEU A O 1
ATOM 663 N N . ALA A 1 82 ? -9.827 -8.608 -2.098 1.00 97.69 82 ALA A N 1
ATOM 664 C CA . ALA A 1 82 ? -9.686 -8.023 -0.768 1.00 97.69 82 ALA A CA 1
ATOM 665 C C . ALA A 1 82 ? -11.027 -7.958 -0.020 1.00 97.69 82 ALA A C 1
ATOM 667 O O . ALA A 1 82 ? -11.091 -8.263 1.169 1.00 97.69 82 ALA A O 1
ATOM 668 N N . THR A 1 83 ? -12.119 -7.623 -0.714 1.00 97.44 83 THR A N 1
ATOM 669 C CA . THR A 1 83 ? -13.464 -7.597 -0.120 1.00 97.44 83 THR A CA 1
ATOM 670 C C . THR A 1 83 ? -13.916 -8.997 0.294 1.00 97.44 83 THR A C 1
ATOM 672 O O . THR A 1 83 ? -14.439 -9.170 1.396 1.00 97.44 83 THR A O 1
ATOM 675 N N . PHE A 1 84 ? -13.673 -9.999 -0.551 1.00 96.94 84 PHE A N 1
ATOM 676 C CA . PHE A 1 84 ? -13.956 -11.401 -0.252 1.00 96.94 84 PHE A CA 1
ATOM 677 C C . PHE A 1 84 ? -13.144 -11.907 0.946 1.00 96.94 84 PHE A C 1
ATOM 679 O O . PHE A 1 84 ? -13.699 -12.477 1.891 1.00 96.94 84 PHE A O 1
ATOM 686 N N . LEU A 1 85 ? -11.837 -11.639 0.953 1.00 96.19 85 LEU A N 1
ATOM 687 C CA . LEU A 1 85 ? -10.951 -12.000 2.056 1.00 96.19 85 LEU A CA 1
ATOM 688 C C . LEU A 1 85 ? -11.366 -11.298 3.352 1.00 96.19 85 LEU A C 1
ATOM 690 O O . LEU A 1 85 ? -11.414 -11.945 4.392 1.00 96.19 85 LEU A O 1
ATOM 694 N N . GLY A 1 86 ? -11.760 -10.026 3.302 1.00 95.25 86 GLY A N 1
ATOM 695 C CA . GLY A 1 86 ? -12.228 -9.289 4.477 1.00 95.25 86 GLY A CA 1
ATOM 696 C C . GLY A 1 86 ? -13.540 -9.800 5.076 1.00 95.25 86 GLY A C 1
ATOM 697 O O . GLY A 1 86 ? -13.813 -9.540 6.248 1.00 95.25 86 GLY A O 1
ATOM 698 N N . GLN A 1 87 ? -14.339 -10.540 4.305 1.00 92.31 87 GLN A N 1
ATOM 699 C CA . GLN A 1 87 ? -15.562 -11.198 4.778 1.00 92.31 87 GLN A CA 1
ATOM 700 C C . GLN A 1 87 ? -15.308 -12.615 5.301 1.00 92.31 87 GLN A C 1
ATOM 702 O O . GLN A 1 87 ? -16.070 -13.103 6.133 1.00 92.31 87 GLN A O 1
ATOM 707 N N . THR A 1 88 ? -14.246 -13.260 4.820 1.00 92.56 88 THR A N 1
ATOM 708 C CA . THR A 1 88 ? -13.964 -14.678 5.083 1.00 92.56 88 THR A CA 1
ATOM 709 C C . THR A 1 88 ? -12.907 -14.864 6.171 1.00 92.56 88 THR A C 1
ATOM 711 O O . THR A 1 88 ? -13.013 -15.757 7.009 1.00 92.56 88 THR A O 1
ATOM 714 N N . ILE A 1 89 ? -11.882 -14.010 6.192 1.00 92.00 89 ILE A N 1
ATOM 715 C CA . ILE A 1 89 ? -10.754 -14.105 7.115 1.00 92.00 89 ILE A CA 1
ATOM 716 C C . ILE A 1 89 ? -11.081 -13.392 8.423 1.00 92.00 89 ILE A C 1
ATOM 718 O O . ILE A 1 89 ? -11.377 -12.196 8.470 1.00 92.00 89 ILE A O 1
ATOM 722 N N . ARG A 1 90 ? -10.921 -14.119 9.531 1.00 90.56 90 ARG A N 1
ATOM 723 C CA . ARG A 1 90 ? -10.942 -13.523 10.865 1.00 90.56 90 ARG A CA 1
ATOM 724 C C . ARG A 1 90 ? -9.615 -12.824 11.150 1.00 90.56 90 ARG A C 1
ATOM 726 O O . ARG A 1 90 ? -8.569 -13.460 11.249 1.00 90.56 90 ARG A O 1
ATOM 733 N N . VAL A 1 91 ? -9.683 -11.514 11.352 1.00 92.12 91 VAL A N 1
ATOM 734 C CA . VAL A 1 91 ? -8.515 -10.684 11.657 1.00 92.12 91 VAL A CA 1
ATOM 735 C C . VAL A 1 91 ? -7.985 -10.997 13.057 1.00 92.12 91 VAL A C 1
ATOM 737 O O . VAL A 1 91 ? -8.714 -10.914 14.050 1.00 92.12 91 VAL A O 1
ATOM 740 N N . LYS A 1 92 ? -6.698 -11.341 13.140 1.00 90.81 92 LYS A N 1
ATOM 741 C CA . LYS A 1 92 ? -5.976 -11.503 14.408 1.00 90.81 92 LYS A CA 1
ATOM 742 C C . LYS A 1 92 ? -5.423 -10.154 14.869 1.00 90.81 92 LYS A C 1
ATOM 744 O O . LYS A 1 92 ? -5.110 -9.285 14.060 1.00 90.81 92 LYS A O 1
ATOM 749 N N . LYS A 1 93 ? -5.335 -9.959 16.186 1.00 88.50 93 LYS A N 1
ATOM 750 C CA . LYS A 1 93 ? -4.684 -8.772 16.758 1.00 88.50 93 LYS A CA 1
ATOM 751 C C . LYS A 1 93 ? -3.171 -8.854 16.554 1.00 88.50 93 LYS A C 1
ATOM 753 O O . LYS A 1 93 ? -2.610 -9.944 16.598 1.00 88.50 93 LYS A O 1
ATOM 758 N N . GLY A 1 94 ? -2.539 -7.692 16.413 1.00 91.06 94 GLY A N 1
ATOM 759 C CA . GLY A 1 94 ? -1.091 -7.583 16.263 1.00 91.06 94 GLY A CA 1
ATOM 760 C C . GLY A 1 94 ? -0.613 -7.729 14.820 1.00 91.06 94 GLY A C 1
ATOM 761 O O . GLY A 1 94 ? -1.406 -7.692 13.875 1.00 91.06 94 GLY A O 1
ATOM 762 N N . ILE A 1 95 ? 0.705 -7.861 14.697 1.00 94.88 95 ILE A N 1
ATOM 763 C CA . ILE A 1 95 ? 1.419 -8.033 13.437 1.00 94.88 95 ILE A CA 1
ATOM 764 C C . ILE A 1 95 ? 1.612 -9.529 13.164 1.00 94.88 95 ILE A C 1
ATOM 766 O O . ILE A 1 95 ? 2.111 -10.278 14.002 1.00 94.88 95 ILE A O 1
ATOM 770 N N . ASN A 1 96 ? 1.209 -9.960 11.977 1.00 95.56 96 ASN A N 1
ATOM 771 C CA . ASN A 1 96 ? 1.445 -11.278 11.420 1.00 95.56 96 ASN A CA 1
ATOM 772 C C . ASN A 1 96 ? 2.818 -11.303 10.741 1.00 95.56 96 ASN A C 1
ATOM 774 O O . ASN A 1 96 ? 2.959 -11.007 9.553 1.00 95.56 96 ASN A O 1
ATOM 778 N N . TRP A 1 97 ? 3.827 -11.687 11.517 1.00 95.88 97 TRP A N 1
ATOM 779 C CA . TRP A 1 97 ? 5.211 -11.788 11.059 1.00 95.88 97 TRP A CA 1
ATOM 780 C C . TRP A 1 97 ? 5.409 -12.782 9.914 1.00 95.88 97 TRP A C 1
ATOM 782 O O . TRP A 1 97 ? 6.239 -12.532 9.052 1.00 95.88 97 TRP A O 1
ATOM 792 N N . ILE A 1 98 ? 4.623 -13.863 9.854 1.00 96.62 98 ILE A N 1
ATOM 793 C CA . ILE A 1 98 ? 4.726 -14.851 8.769 1.00 96.62 98 ILE A CA 1
ATOM 794 C C . ILE A 1 98 ? 4.331 -14.211 7.437 1.00 96.62 98 ILE A C 1
ATOM 796 O O . ILE A 1 98 ? 5.056 -14.348 6.458 1.00 96.62 98 ILE A O 1
ATOM 800 N N . PHE A 1 99 ? 3.214 -13.476 7.407 1.00 95.75 99 PHE A N 1
ATOM 801 C CA . PHE A 1 99 ? 2.807 -12.741 6.206 1.00 95.75 99 PHE A CA 1
ATOM 802 C C . PHE A 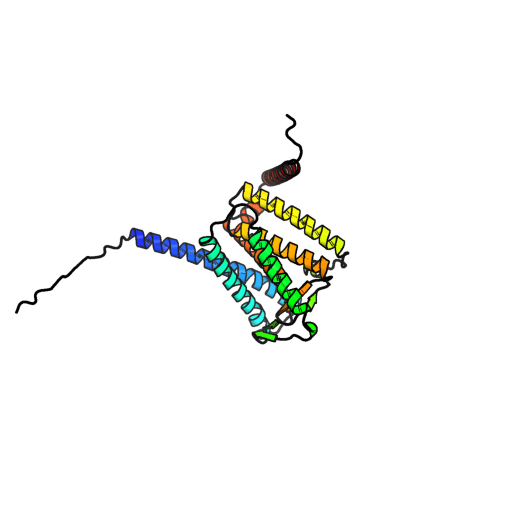1 99 ? 3.860 -11.705 5.802 1.00 95.75 99 PHE A C 1
ATOM 804 O O . PHE A 1 99 ? 4.211 -11.637 4.630 1.00 95.75 99 PHE A O 1
ATOM 811 N N . LEU A 1 100 ? 4.379 -10.926 6.761 1.00 97.12 100 LEU A N 1
ATOM 812 C CA . LEU A 1 100 ? 5.397 -9.912 6.476 1.00 97.12 100 LEU A CA 1
ATOM 813 C C . LEU A 1 100 ? 6.660 -10.521 5.870 1.00 97.12 100 LEU A C 1
ATOM 815 O O . LEU A 1 100 ? 7.113 -10.061 4.826 1.00 97.12 100 LEU A O 1
ATOM 819 N N . LEU A 1 101 ? 7.200 -11.566 6.500 1.00 97.38 101 LEU A N 1
ATOM 820 C CA . LEU A 1 101 ? 8.395 -12.247 6.012 1.00 97.38 101 LEU A CA 1
ATOM 821 C C . LEU A 1 101 ? 8.155 -12.852 4.630 1.00 97.38 101 LEU A C 1
ATOM 823 O O . LEU A 1 101 ? 9.005 -12.703 3.764 1.00 97.38 101 LEU A O 1
ATOM 827 N N . ALA A 1 102 ? 6.992 -13.466 4.395 1.00 98.12 102 ALA A N 1
ATOM 828 C CA . ALA A 1 102 ? 6.650 -14.015 3.088 1.00 98.12 102 ALA A CA 1
ATOM 829 C C . ALA A 1 102 ? 6.543 -12.922 2.009 1.00 98.12 102 ALA A C 1
ATOM 831 O O . ALA A 1 102 ? 7.133 -13.064 0.945 1.00 98.12 102 ALA A O 1
ATOM 832 N N . ALA A 1 103 ? 5.839 -11.820 2.281 1.00 97.69 103 ALA A N 1
ATOM 833 C CA . ALA A 1 103 ? 5.660 -10.729 1.321 1.00 97.69 103 ALA A CA 1
ATOM 834 C C . ALA A 1 103 ? 6.995 -10.066 0.941 1.00 97.69 103 ALA A C 1
ATOM 836 O O . ALA A 1 103 ? 7.243 -9.813 -0.240 1.00 97.69 103 ALA A O 1
ATOM 837 N N . VAL A 1 104 ? 7.866 -9.830 1.928 1.00 97.94 104 VAL A N 1
ATOM 838 C CA . VAL A 1 104 ? 9.216 -9.291 1.703 1.00 97.94 104 VAL A CA 1
ATOM 839 C C . VAL A 1 104 ? 10.088 -10.306 0.964 1.00 97.94 104 VAL A C 1
ATOM 841 O O . VAL A 1 104 ? 10.756 -9.944 0.002 1.00 97.94 104 VAL A O 1
ATOM 844 N N . ALA A 1 105 ? 10.057 -11.581 1.364 1.00 97.75 105 ALA A N 1
ATOM 845 C CA . ALA A 1 105 ? 10.853 -12.623 0.725 1.00 97.75 105 ALA A CA 1
ATOM 846 C C . ALA A 1 105 ? 10.491 -12.804 -0.753 1.00 97.75 105 ALA A C 1
ATOM 848 O O . ALA A 1 105 ? 11.391 -12.987 -1.561 1.00 97.75 105 ALA A O 1
ATOM 849 N N . VAL A 1 106 ? 9.208 -12.721 -1.123 1.00 97.94 106 VAL A N 1
ATOM 850 C CA . VAL A 1 106 ? 8.784 -12.826 -2.529 1.00 97.94 106 VAL A CA 1
ATOM 851 C C . VAL A 1 106 ? 9.332 -11.667 -3.365 1.00 97.94 106 VAL A C 1
ATOM 853 O O . VAL A 1 106 ? 9.893 -11.916 -4.428 1.00 97.94 106 VAL A O 1
ATOM 856 N N . ASP A 1 107 ? 9.226 -10.424 -2.886 1.00 96.69 107 ASP A N 1
ATOM 857 C CA . ASP A 1 107 ? 9.772 -9.259 -3.598 1.00 96.69 107 ASP A CA 1
ATOM 858 C C . ASP A 1 107 ? 11.291 -9.379 -3.791 1.00 96.69 107 ASP A C 1
ATOM 860 O O . ASP A 1 107 ? 11.802 -9.275 -4.908 1.00 96.69 107 ASP A O 1
ATOM 864 N N . GLN A 1 108 ? 12.007 -9.693 -2.711 1.00 96.62 108 GLN A N 1
ATOM 865 C CA . GLN A 1 108 ? 13.464 -9.789 -2.734 1.00 96.62 108 GLN A CA 1
ATOM 866 C C . GLN A 1 108 ? 13.962 -11.005 -3.523 1.00 96.62 108 GLN A C 1
ATOM 868 O O . GLN A 1 108 ? 14.992 -10.915 -4.184 1.00 96.62 108 GLN A O 1
ATOM 873 N N . ALA A 1 109 ? 13.230 -12.123 -3.523 1.00 96.88 109 ALA A N 1
ATOM 874 C CA . ALA A 1 109 ? 13.567 -13.291 -4.333 1.00 96.88 109 ALA A CA 1
ATOM 875 C C . ALA A 1 109 ? 13.438 -13.003 -5.834 1.00 96.88 109 ALA A C 1
ATOM 877 O O . ALA A 1 109 ? 14.310 -13.411 -6.598 1.00 96.88 109 ALA A O 1
ATOM 878 N N . ILE A 1 110 ? 12.397 -12.275 -6.260 1.00 95.38 110 ILE A N 1
ATOM 879 C CA . ILE A 1 110 ? 12.247 -11.865 -7.665 1.00 95.38 110 ILE A CA 1
ATOM 880 C C . ILE A 1 110 ? 13.406 -10.955 -8.070 1.00 95.38 110 ILE A C 1
ATOM 882 O O . ILE A 1 110 ? 14.033 -11.193 -9.100 1.00 95.38 110 ILE A O 1
ATOM 886 N N . LYS A 1 111 ? 13.739 -9.957 -7.244 1.00 94.44 111 LYS A N 1
ATOM 887 C CA . LYS A 1 111 ? 14.866 -9.051 -7.506 1.00 94.44 111 LYS A CA 1
ATOM 888 C C . LYS A 1 111 ? 16.195 -9.792 -7.568 1.00 94.44 111 LYS A C 1
ATOM 890 O O . LYS A 1 111 ? 16.928 -9.619 -8.532 1.00 94.44 111 LYS A O 1
ATOM 895 N N . ALA A 1 112 ? 16.483 -10.656 -6.596 1.00 94.06 112 ALA A N 1
ATOM 896 C CA . ALA A 1 112 ? 17.702 -11.460 -6.582 1.00 94.06 112 ALA A CA 1
ATOM 897 C C . ALA A 1 112 ? 17.801 -12.372 -7.815 1.00 94.06 112 ALA A C 1
ATOM 899 O O . ALA A 1 112 ? 18.870 -12.493 -8.408 1.00 94.06 112 ALA A O 1
ATOM 900 N N . TYR A 1 113 ? 16.683 -12.976 -8.232 1.00 94.81 113 TYR A N 1
ATOM 901 C CA . TYR A 1 113 ? 16.626 -13.771 -9.454 1.00 94.81 113 TYR A CA 1
ATOM 902 C C . TYR A 1 113 ? 16.911 -12.919 -10.694 1.00 94.81 113 TYR A C 1
ATOM 904 O O . TYR A 1 113 ? 17.763 -13.290 -11.493 1.00 94.81 113 TYR A O 1
ATOM 912 N N . LEU A 1 114 ? 16.274 -11.757 -10.838 1.00 93.62 114 LEU A N 1
ATOM 913 C CA . LEU A 1 114 ? 16.527 -10.859 -11.965 1.00 93.62 114 LEU A CA 1
ATOM 914 C C . LEU A 1 114 ? 17.977 -10.364 -11.982 1.00 93.62 114 LEU A C 1
ATOM 916 O O . LEU A 1 114 ? 18.616 -10.442 -13.022 1.00 93.62 114 LEU A O 1
ATOM 920 N N . PHE A 1 115 ? 18.537 -9.960 -10.841 1.00 89.81 115 PHE A N 1
ATOM 921 C CA . PHE A 1 115 ? 19.951 -9.582 -10.733 1.00 89.81 115 PHE A CA 1
ATOM 922 C C . PHE A 1 115 ? 20.924 -10.714 -11.077 1.00 89.81 115 PHE A C 1
ATOM 924 O O . PHE A 1 115 ? 22.054 -10.438 -11.467 1.00 89.81 115 PHE A O 1
ATOM 931 N N . SER A 1 116 ? 20.510 -11.978 -10.934 1.00 92.25 116 SER A N 1
ATOM 932 C CA . SER A 1 116 ? 21.317 -13.128 -11.360 1.00 92.25 116 SER A CA 1
ATOM 933 C C . SER A 1 116 ? 21.332 -13.333 -12.882 1.00 92.25 116 SER A C 1
ATOM 935 O O . SER A 1 116 ? 22.119 -14.133 -13.384 1.00 92.25 116 SER A O 1
ATOM 937 N N . LEU A 1 117 ? 20.469 -12.620 -13.611 1.00 93.12 117 LEU A N 1
ATOM 938 C CA . LEU A 1 117 ? 20.380 -12.615 -15.067 1.00 93.12 117 LEU A CA 1
ATOM 939 C C . LEU A 1 117 ? 20.993 -11.332 -15.651 1.00 93.12 117 LEU A C 1
ATOM 941 O O . LEU A 1 117 ? 21.223 -10.348 -14.949 1.00 93.12 117 LEU A O 1
ATOM 945 N N . GLU A 1 118 ? 21.159 -11.300 -16.975 1.00 92.00 118 GLU A N 1
ATOM 946 C CA . GLU A 1 118 ? 21.428 -10.071 -17.739 1.00 92.00 118 GLU A CA 1
ATOM 947 C C . GLU A 1 118 ? 20.155 -9.209 -17.841 1.00 92.00 118 GLU A C 1
ATOM 949 O O . GLU A 1 118 ? 19.604 -8.996 -18.923 1.00 92.00 118 GLU A O 1
ATOM 954 N N . TRP A 1 119 ? 19.638 -8.759 -16.693 1.00 91.44 119 TRP A N 1
ATOM 955 C CA . TRP A 1 119 ? 18.320 -8.127 -16.561 1.00 91.44 119 TRP A CA 1
ATOM 956 C C . TRP A 1 119 ? 18.111 -6.907 -17.460 1.00 91.44 119 TRP A C 1
ATOM 958 O O . TRP A 1 119 ? 16.989 -6.680 -17.902 1.00 91.44 119 TRP A O 1
ATOM 968 N N . GLU A 1 120 ? 19.174 -6.166 -17.776 1.00 92.88 120 GLU A N 1
ATOM 969 C CA . GLU A 1 120 ? 19.146 -5.001 -18.672 1.00 92.88 120 GLU A CA 1
ATOM 970 C C . GLU A 1 120 ? 18.688 -5.355 -20.098 1.00 92.88 120 GLU A C 1
ATOM 972 O O . GLU A 1 120 ? 18.175 -4.503 -20.820 1.00 92.88 120 GLU A O 1
ATOM 977 N N . SER A 1 121 ? 18.847 -6.618 -20.506 1.00 94.38 121 SER A N 1
ATOM 978 C CA . SER A 1 121 ? 18.438 -7.115 -21.826 1.00 94.38 121 SER A CA 1
ATOM 979 C C . SER A 1 121 ? 17.012 -7.680 -21.859 1.00 94.38 121 SER A C 1
ATOM 981 O O . SER A 1 121 ? 16.480 -7.975 -22.933 1.00 94.38 121 SER A O 1
ATOM 983 N N . ILE A 1 122 ? 16.373 -7.853 -20.697 1.00 95.06 122 ILE A N 1
ATOM 984 C CA . ILE A 1 122 ? 15.062 -8.495 -20.596 1.00 95.06 122 ILE A CA 1
ATOM 985 C C . ILE A 1 122 ? 13.977 -7.525 -21.073 1.00 95.06 122 ILE A C 1
ATOM 987 O O . ILE A 1 122 ? 13.771 -6.465 -20.493 1.00 95.06 122 ILE A O 1
ATOM 991 N N . SER A 1 123 ? 13.220 -7.933 -22.094 1.00 95.25 123 SER A N 1
ATOM 992 C CA . SER A 1 123 ? 11.986 -7.261 -22.516 1.00 95.25 123 SER A CA 1
ATOM 993 C C . SER A 1 123 ? 10.954 -8.299 -22.955 1.00 95.25 123 SER A C 1
ATOM 995 O O . SER A 1 123 ? 10.930 -8.754 -24.101 1.00 95.25 123 SER A O 1
ATOM 997 N N . ILE A 1 124 ? 10.102 -8.721 -22.019 1.00 94.88 124 ILE A N 1
ATOM 998 C CA . ILE A 1 124 ? 9.094 -9.764 -22.249 1.00 94.88 124 ILE A CA 1
ATOM 999 C C . ILE A 1 124 ? 7.701 -9.126 -22.237 1.00 94.88 124 ILE A C 1
ATOM 1001 O O . ILE A 1 124 ? 7.282 -8.604 -21.205 1.00 94.88 124 ILE A O 1
ATOM 1005 N N . PRO A 1 125 ? 6.936 -9.167 -23.342 1.00 94.31 125 PRO A N 1
ATOM 1006 C CA . PRO A 1 125 ? 5.584 -8.624 -23.367 1.00 94.31 125 PRO A CA 1
ATOM 1007 C C . PRO A 1 125 ? 4.622 -9.506 -22.560 1.00 94.31 125 PRO A C 1
ATOM 1009 O O . PRO A 1 125 ? 4.403 -10.663 -22.914 1.00 94.31 125 PRO A O 1
ATOM 1012 N N . LEU A 1 126 ? 3.989 -8.940 -21.530 1.00 91.38 126 LEU A N 1
ATOM 1013 C CA . LEU A 1 126 ? 2.880 -9.578 -20.812 1.00 91.38 126 LEU A CA 1
ATOM 1014 C C . LEU A 1 126 ? 1.546 -9.313 -21.522 1.00 91.38 126 LEU A C 1
ATOM 1016 O O . LEU A 1 126 ? 0.779 -10.235 -21.781 1.00 91.38 126 LEU A O 1
ATOM 1020 N N . ILE A 1 127 ? 1.274 -8.048 -21.862 1.00 89.00 127 ILE A N 1
ATOM 1021 C CA . ILE A 1 127 ? 0.073 -7.615 -22.594 1.00 89.00 127 ILE A CA 1
ATOM 1022 C C . ILE A 1 127 ? 0.494 -6.504 -23.551 1.00 89.00 127 ILE A C 1
ATOM 1024 O O . ILE A 1 127 ? 0.661 -5.362 -23.130 1.00 89.00 127 ILE A O 1
ATOM 1028 N N . LYS A 1 128 ? 0.670 -6.803 -24.843 1.00 86.56 128 LYS A N 1
ATOM 1029 C CA . LYS A 1 128 ? 1.067 -5.783 -25.828 1.00 86.56 128 LYS A CA 1
ATOM 1030 C C . LYS A 1 128 ? -0.054 -4.753 -26.056 1.00 86.56 128 LYS A C 1
ATOM 1032 O O . LYS A 1 128 ? -1.217 -5.149 -26.128 1.00 86.56 128 LYS A O 1
ATOM 1037 N N . PRO A 1 129 ? 0.265 -3.459 -26.252 1.00 83.12 129 PRO A N 1
ATOM 1038 C CA . PRO A 1 129 ? 1.573 -2.803 -26.109 1.00 83.12 129 PRO A CA 1
ATOM 1039 C C . PRO A 1 129 ? 1.796 -2.205 -24.702 1.00 83.12 129 PRO A C 1
ATOM 1041 O O . PRO A 1 129 ? 2.556 -1.254 -24.556 1.00 83.12 129 PRO A O 1
ATOM 104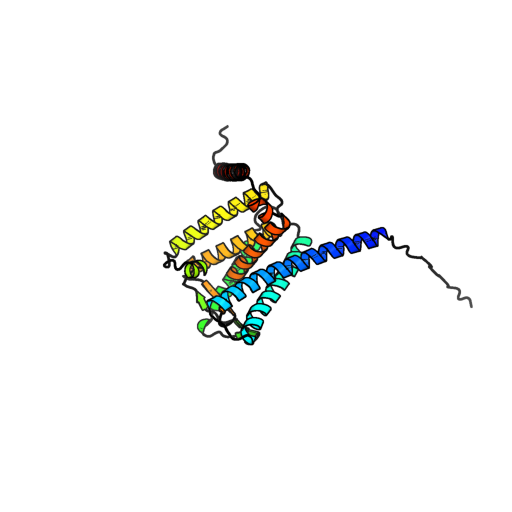4 N N . VAL A 1 130 ? 1.105 -2.707 -23.675 1.00 82.31 130 VAL A N 1
ATOM 1045 C CA . VAL A 1 130 ? 0.966 -2.044 -22.372 1.00 82.31 130 VAL A CA 1
ATOM 1046 C C . VAL A 1 130 ? 1.935 -2.566 -21.314 1.00 82.31 130 VAL A C 1
ATOM 1048 O O . VAL A 1 130 ? 2.742 -1.798 -20.799 1.00 82.31 130 VAL A O 1
ATOM 1051 N N . PHE A 1 131 ? 1.850 -3.857 -20.987 1.00 88.81 131 PHE A N 1
ATOM 1052 C CA . PHE A 1 131 ? 2.593 -4.472 -19.887 1.00 88.81 131 PHE A CA 1
ATOM 1053 C C . PHE A 1 131 ? 3.764 -5.298 -20.394 1.00 88.81 131 PHE A C 1
ATOM 1055 O O . PHE A 1 131 ? 3.592 -6.163 -21.259 1.00 88.81 131 PHE A O 1
ATOM 1062 N N . TYR A 1 132 ? 4.924 -5.076 -19.790 1.00 93.88 132 TYR A N 1
ATOM 1063 C CA . TYR A 1 132 ? 6.163 -5.788 -20.064 1.00 93.88 132 TYR A CA 1
ATOM 1064 C C . TYR A 1 132 ? 6.848 -6.174 -18.753 1.00 93.88 132 TYR A C 1
ATOM 1066 O O . TYR A 1 132 ? 6.721 -5.467 -17.757 1.00 93.88 132 TYR A O 1
ATOM 1074 N N . ILE A 1 133 ? 7.592 -7.276 -18.763 1.00 95.19 133 ILE A N 1
ATOM 1075 C CA . ILE A 1 133 ? 8.704 -7.466 -17.835 1.00 95.19 133 ILE A CA 1
ATOM 1076 C C . ILE A 1 133 ? 9.911 -6.834 -18.515 1.00 95.19 133 ILE A C 1
ATOM 1078 O O . ILE A 1 133 ? 10.427 -7.389 -19.485 1.00 95.19 133 ILE A O 1
ATOM 1082 N N . GLU A 1 134 ? 10.288 -5.647 -18.063 1.00 94.94 134 GLU A N 1
ATOM 1083 C CA . GLU A 1 134 ? 11.402 -4.877 -18.616 1.00 94.94 134 GLU A CA 1
ATOM 1084 C C . GLU A 1 134 ? 12.098 -4.138 -17.469 1.00 94.94 134 GLU A C 1
ATOM 1086 O O . GLU A 1 134 ? 11.714 -3.011 -17.146 1.00 94.94 134 GLU A O 1
ATOM 1091 N N . PRO A 1 135 ? 13.044 -4.798 -16.777 1.00 94.31 135 PRO A N 1
ATOM 1092 C CA . PRO A 1 135 ? 13.574 -4.281 -15.530 1.00 94.31 135 PRO A CA 1
ATOM 1093 C C . PRO A 1 135 ? 14.364 -2.984 -15.687 1.00 94.31 135 PRO A C 1
ATOM 1095 O O . PRO A 1 135 ? 15.010 -2.727 -16.697 1.00 94.31 135 PRO A O 1
ATOM 1098 N N . THR A 1 136 ? 14.284 -2.128 -14.675 1.00 91.44 136 THR A N 1
ATOM 1099 C CA . THR A 1 136 ? 14.943 -0.824 -14.629 1.00 91.44 136 THR A CA 1
ATOM 1100 C C . THR A 1 136 ? 15.419 -0.562 -13.210 1.00 91.44 136 THR A C 1
ATOM 1102 O O . THR A 1 136 ? 14.659 -0.707 -12.252 1.00 91.44 136 THR A O 1
ATOM 1105 N N . GLN A 1 137 ? 16.675 -0.148 -13.059 1.00 88.38 137 GLN A N 1
ATOM 1106 C CA . GLN A 1 137 ? 17.191 0.250 -11.756 1.00 88.38 137 GLN A CA 1
ATOM 1107 C C . GLN A 1 137 ? 16.788 1.693 -11.444 1.00 88.38 137 GLN A C 1
ATOM 1109 O O . GLN A 1 137 ? 17.202 2.645 -12.107 1.00 88.38 137 GLN A O 1
ATOM 1114 N N . ASN A 1 138 ? 15.999 1.857 -10.393 1.00 82.50 138 ASN A N 1
ATOM 1115 C CA . ASN A 1 138 ? 15.562 3.135 -9.877 1.00 82.50 138 ASN A CA 1
ATOM 1116 C C . ASN A 1 138 ? 16.467 3.585 -8.723 1.00 82.50 138 ASN A C 1
ATOM 1118 O O . ASN A 1 138 ? 16.359 3.132 -7.581 1.00 82.50 138 ASN A O 1
ATOM 1122 N N . THR A 1 139 ? 17.376 4.504 -9.037 1.00 74.12 139 THR A N 1
ATOM 1123 C CA . THR A 1 139 ? 18.330 5.088 -8.083 1.00 74.12 139 THR A CA 1
ATOM 1124 C C . THR A 1 139 ? 17.874 6.436 -7.530 1.00 74.12 139 THR A C 1
ATOM 1126 O O . THR A 1 139 ? 18.453 6.917 -6.561 1.00 74.12 139 THR A O 1
ATOM 1129 N N . LEU A 1 140 ? 16.816 7.039 -8.088 1.00 63.84 140 LEU A N 1
ATOM 1130 C CA . LEU A 1 140 ? 16.301 8.357 -7.686 1.00 63.84 140 LEU A CA 1
ATOM 1131 C C . LEU A 1 140 ? 15.546 8.328 -6.342 1.00 63.84 140 LEU A C 1
ATOM 1133 O O . LEU A 1 140 ? 15.133 9.372 -5.832 1.00 63.84 140 LEU A O 1
ATOM 1137 N N . GLY A 1 141 ? 15.393 7.146 -5.743 1.00 59.22 141 GLY A N 1
ATOM 1138 C CA . GLY A 1 141 ? 14.635 6.933 -4.517 1.00 59.22 141 GLY A CA 1
ATOM 1139 C C . GLY A 1 141 ? 13.128 6.866 -4.781 1.00 59.22 141 GLY A C 1
ATOM 1140 O O . GLY A 1 141 ? 12.679 6.474 -5.852 1.00 59.22 141 GLY A O 1
ATOM 1141 N N . SER A 1 142 ? 12.316 7.229 -3.785 1.00 57.88 142 SER A N 1
ATOM 1142 C CA . SER A 1 142 ? 10.854 7.234 -3.940 1.00 57.88 142 SER A CA 1
ATOM 1143 C C . SER A 1 142 ? 10.410 8.289 -4.960 1.00 57.88 142 SER A C 1
ATOM 1145 O O . SER A 1 142 ? 10.900 9.420 -4.930 1.00 57.88 142 SER A O 1
ATOM 1147 N N . TYR A 1 143 ? 9.402 7.960 -5.777 1.00 54.97 143 TYR A N 1
ATOM 1148 C CA . TYR A 1 143 ? 8.711 8.884 -6.691 1.00 54.97 143 TYR A CA 1
ATOM 1149 C C . TYR A 1 143 ? 8.340 10.230 -6.036 1.00 54.97 143 TYR A C 1
ATOM 1151 O O . TYR A 1 143 ? 8.348 11.271 -6.689 1.00 54.97 143 TYR A O 1
ATOM 1159 N N . LEU A 1 144 ? 8.097 10.244 -4.720 1.00 46.19 144 LEU A N 1
ATOM 1160 C CA . LEU A 1 144 ? 7.824 11.456 -3.948 1.00 46.19 144 LEU A CA 1
ATOM 1161 C C . LEU A 1 144 ? 8.987 12.471 -3.964 1.00 46.19 144 LEU A C 1
ATOM 1163 O O . LEU A 1 144 ? 8.737 13.672 -4.012 1.00 46.19 144 LEU A O 1
ATOM 1167 N N . TRP A 1 145 ? 10.247 12.025 -3.957 1.00 56.91 145 TRP A N 1
ATOM 1168 C CA . TRP A 1 145 ? 11.418 12.916 -4.037 1.00 56.91 145 TRP A CA 1
ATOM 1169 C C . TRP A 1 145 ? 11.527 13.578 -5.407 1.00 56.91 145 TRP A C 1
ATOM 1171 O O . TRP A 1 145 ? 11.777 14.783 -5.496 1.00 56.91 145 TRP A O 1
ATOM 1181 N N . VAL A 1 146 ? 11.256 12.800 -6.456 1.00 54.81 146 VAL A N 1
ATOM 1182 C CA . VAL A 1 146 ? 11.175 13.281 -7.838 1.00 54.81 146 VAL A CA 1
ATOM 1183 C C . VAL A 1 146 ? 10.043 14.304 -7.975 1.00 54.81 146 VAL A C 1
ATOM 1185 O O . VAL A 1 146 ? 10.258 15.391 -8.513 1.00 54.81 146 VAL A O 1
ATOM 1188 N N . LEU A 1 147 ? 8.867 14.013 -7.410 1.00 47.62 147 LEU A N 1
ATOM 1189 C CA . LEU A 1 147 ? 7.704 14.902 -7.446 1.00 47.62 147 LEU A CA 1
ATOM 1190 C C . LEU A 1 147 ? 7.943 16.223 -6.692 1.00 47.62 147 LEU A C 1
ATOM 1192 O O . LEU A 1 147 ? 7.542 17.285 -7.165 1.00 47.62 147 LEU A O 1
ATOM 1196 N N . LEU A 1 148 ? 8.624 16.177 -5.542 1.00 48.88 148 LEU A N 1
ATOM 1197 C CA . LEU A 1 148 ? 8.918 17.351 -4.710 1.00 48.88 148 LEU A CA 1
ATOM 1198 C C . LEU A 1 148 ? 10.188 18.114 -5.132 1.00 48.88 148 LEU A C 1
ATOM 1200 O O . LEU A 1 148 ? 10.521 19.121 -4.505 1.00 48.88 148 LEU A O 1
ATOM 1204 N N . ARG A 1 149 ? 10.895 17.666 -6.183 1.00 55.59 149 ARG A N 1
ATOM 1205 C CA . ARG A 1 149 ? 12.175 18.236 -6.659 1.00 55.59 149 ARG A CA 1
ATOM 1206 C C . ARG A 1 149 ? 13.226 18.389 -5.555 1.00 55.59 149 ARG A C 1
ATOM 1208 O O . ARG A 1 149 ? 14.051 19.305 -5.583 1.00 55.59 149 ARG A O 1
ATOM 1215 N N . LEU A 1 150 ? 13.189 17.513 -4.561 1.00 56.75 150 LEU A N 1
ATOM 1216 C CA . LEU A 1 150 ? 14.160 17.533 -3.481 1.00 56.75 150 LEU A CA 1
ATOM 1217 C C . LEU A 1 150 ? 15.452 16.890 -3.993 1.00 56.75 150 LEU A C 1
ATOM 1219 O O . LEU A 1 150 ? 15.416 15.815 -4.589 1.00 56.75 150 LEU A O 1
ATOM 1223 N N . LYS A 1 151 ? 16.598 17.556 -3.791 1.00 58.47 151 LYS A N 1
ATOM 1224 C CA . LYS A 1 151 ? 17.902 16.972 -4.140 1.00 58.47 151 LYS A CA 1
ATOM 1225 C C . LYS A 1 151 ? 18.042 15.627 -3.434 1.00 58.47 151 LYS A C 1
ATOM 1227 O O . LYS A 1 151 ? 17.694 15.527 -2.258 1.00 58.47 151 LYS A O 1
ATOM 1232 N N . GLN A 1 152 ? 18.562 14.634 -4.152 1.00 57.84 152 GLN A N 1
ATOM 1233 C CA . GLN A 1 152 ? 18.800 13.298 -3.622 1.00 57.84 152 GLN A CA 1
ATOM 1234 C C . GLN A 1 152 ? 19.610 13.405 -2.324 1.00 57.84 152 GLN A C 1
ATOM 1236 O O . GLN A 1 152 ? 20.767 13.826 -2.322 1.00 57.84 152 GLN A O 1
ATOM 1241 N N . GLY A 1 153 ? 18.951 13.110 -1.202 1.00 61.81 153 GLY A N 1
ATOM 1242 C CA . GLY A 1 153 ? 19.607 13.003 0.092 1.00 61.81 153 GLY A CA 1
ATOM 1243 C C . GLY A 1 153 ? 20.493 11.760 0.138 1.00 61.81 153 GLY A C 1
ATOM 1244 O O . GLY A 1 153 ? 20.345 10.846 -0.672 1.00 61.81 153 GLY A O 1
ATOM 1245 N N . SER A 1 154 ? 21.401 11.706 1.112 1.00 71.56 154 SER A N 1
ATOM 1246 C CA . SER A 1 154 ? 22.163 10.486 1.407 1.00 71.56 154 SER A CA 1
ATOM 1247 C C . SER A 1 154 ? 21.218 9.284 1.567 1.00 71.56 154 SER A C 1
ATOM 1249 O O . SER A 1 154 ? 20.214 9.389 2.276 1.00 71.56 154 SER A O 1
ATOM 1251 N N . HIS A 1 155 ? 21.554 8.135 0.963 1.00 72.94 155 HIS A N 1
ATOM 1252 C CA . HIS A 1 155 ? 20.797 6.884 1.129 1.00 72.94 155 HIS A CA 1
ATOM 1253 C C . HIS A 1 155 ? 20.567 6.554 2.611 1.00 72.94 155 HIS A C 1
ATOM 1255 O O . HIS A 1 155 ? 19.460 6.189 3.002 1.00 72.94 155 HIS A O 1
ATOM 1261 N N . LEU A 1 156 ? 21.572 6.799 3.457 1.00 78.00 156 LEU A N 1
ATOM 1262 C CA . LEU A 1 156 ? 21.471 6.622 4.904 1.00 78.00 156 LEU A CA 1
ATOM 1263 C C . LEU A 1 156 ? 20.412 7.544 5.529 1.00 78.00 156 LEU A C 1
ATOM 1265 O O . LEU A 1 156 ? 19.618 7.104 6.358 1.00 78.00 156 LEU A O 1
ATOM 1269 N N . LEU A 1 157 ? 20.367 8.815 5.121 1.00 78.12 157 LEU A N 1
ATOM 1270 C CA . LEU A 1 157 ? 19.375 9.773 5.617 1.00 78.12 157 LEU A CA 1
ATOM 1271 C C . LEU A 1 157 ? 17.960 9.350 5.206 1.00 78.12 157 LEU A C 1
ATOM 1273 O O . LEU A 1 157 ? 17.048 9.393 6.032 1.00 78.12 157 LEU A O 1
ATOM 1277 N N . ASN A 1 158 ? 17.790 8.877 3.970 1.00 77.00 158 ASN A N 1
ATOM 1278 C CA . ASN A 1 158 ? 16.512 8.353 3.490 1.00 77.00 158 ASN A CA 1
ATOM 1279 C C . ASN A 1 158 ? 16.066 7.139 4.313 1.00 77.00 158 ASN A C 1
ATOM 1281 O O . ASN A 1 158 ? 14.924 7.100 4.767 1.00 77.00 158 ASN A O 1
ATOM 1285 N N . MET A 1 159 ? 16.963 6.184 4.576 1.00 81.31 159 MET A N 1
ATOM 1286 C CA . MET A 1 159 ? 16.663 5.017 5.414 1.00 81.31 159 MET A CA 1
ATOM 1287 C C . MET A 1 159 ? 16.244 5.417 6.835 1.00 81.31 159 MET A C 1
ATOM 1289 O O . MET A 1 159 ? 15.259 4.887 7.353 1.00 81.31 159 MET A O 1
ATOM 1293 N N . ILE A 1 160 ? 16.939 6.380 7.452 1.00 85.62 160 ILE A N 1
ATOM 1294 C CA . ILE A 1 160 ? 16.579 6.909 8.777 1.00 85.62 160 ILE A CA 1
ATOM 1295 C C . ILE A 1 160 ? 15.189 7.552 8.735 1.00 85.62 160 ILE A C 1
ATOM 1297 O O . ILE A 1 160 ? 14.342 7.235 9.570 1.00 85.62 160 ILE A O 1
ATOM 1301 N N . LEU A 1 161 ? 14.924 8.415 7.751 1.00 84.00 161 LEU A N 1
ATOM 1302 C CA . LEU A 1 161 ? 13.637 9.091 7.606 1.00 84.00 161 LEU A CA 1
ATOM 1303 C C . LEU A 1 161 ? 12.489 8.089 7.433 1.00 84.00 161 LEU A C 1
ATOM 1305 O O . LEU A 1 161 ? 11.496 8.171 8.155 1.00 84.00 161 LEU A O 1
ATOM 1309 N N . PHE A 1 162 ? 12.631 7.121 6.525 1.00 83.81 162 PHE A N 1
ATOM 1310 C CA . PHE A 1 162 ? 11.619 6.088 6.303 1.00 83.81 162 PHE A CA 1
ATOM 1311 C C . PHE A 1 162 ? 11.396 5.227 7.549 1.00 83.81 162 PHE A C 1
ATOM 1313 O O . PHE A 1 162 ? 10.253 4.911 7.872 1.00 83.81 162 PHE A O 1
ATOM 1320 N N . SER A 1 163 ? 12.454 4.916 8.301 1.00 88.75 163 SER A N 1
ATOM 1321 C CA . SER A 1 163 ? 12.343 4.179 9.566 1.00 88.75 163 SER A CA 1
ATOM 1322 C C . SER A 1 163 ? 11.572 4.971 10.630 1.00 88.75 163 SER A C 1
ATOM 1324 O O . SER A 1 163 ? 10.710 4.414 11.313 1.00 88.75 163 SER A O 1
ATOM 1326 N N . LEU A 1 164 ? 11.817 6.282 10.743 1.00 90.12 164 LEU A N 1
ATOM 1327 C CA . LEU A 1 164 ? 11.085 7.167 11.657 1.00 90.12 164 LEU A CA 1
ATOM 1328 C C . LEU A 1 164 ? 9.610 7.307 11.264 1.00 90.12 164 LEU A C 1
ATOM 1330 O O . LEU A 1 164 ? 8.732 7.216 12.122 1.00 90.12 164 LEU A O 1
ATOM 1334 N N . VAL A 1 165 ? 9.321 7.484 9.971 1.00 89.00 165 VAL A N 1
ATOM 1335 C CA . VAL A 1 165 ? 7.944 7.483 9.450 1.00 89.00 165 VAL A CA 1
ATOM 1336 C C . VAL A 1 165 ? 7.270 6.143 9.744 1.00 89.00 165 VAL A C 1
ATOM 1338 O O . VAL A 1 165 ? 6.125 6.121 10.195 1.00 89.00 165 VAL A O 1
ATOM 1341 N N . GLY A 1 166 ? 8.000 5.03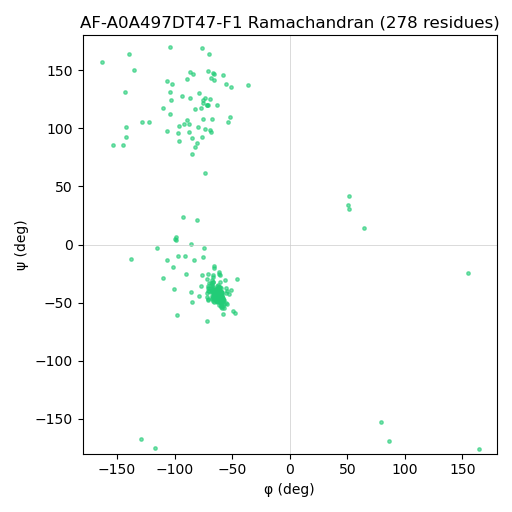9 9.573 1.00 92.06 166 GLY A N 1
ATOM 1342 C CA . GLY A 1 166 ? 7.555 3.694 9.914 1.00 92.06 166 GLY A CA 1
ATOM 1343 C C . GLY A 1 166 ? 7.107 3.568 11.366 1.00 92.06 166 GLY A C 1
ATOM 1344 O O . GLY A 1 166 ? 5.989 3.126 11.633 1.00 92.06 166 GLY A O 1
ATOM 1345 N N . LEU A 1 167 ? 7.942 4.032 12.300 1.00 93.00 167 LEU A N 1
ATOM 1346 C CA . LEU A 1 167 ? 7.627 4.066 13.729 1.00 93.00 167 LEU A CA 1
ATOM 1347 C C . LEU A 1 167 ? 6.344 4.867 14.004 1.00 93.00 167 LEU A C 1
ATOM 1349 O O . LEU A 1 167 ? 5.452 4.392 14.706 1.00 93.00 167 LEU A O 1
ATOM 1353 N N . ILE A 1 168 ? 6.222 6.063 13.419 1.00 92.31 168 ILE A N 1
ATOM 1354 C CA . ILE A 1 168 ? 5.039 6.918 13.590 1.00 92.31 168 ILE A CA 1
ATOM 1355 C C . ILE A 1 168 ? 3.781 6.204 13.084 1.00 92.31 168 ILE A C 1
ATOM 1357 O O . ILE A 1 168 ? 2.760 6.206 13.771 1.00 92.31 168 ILE A O 1
ATOM 1361 N N . PHE A 1 169 ? 3.839 5.571 11.912 1.00 93.19 169 PHE A N 1
ATOM 1362 C CA . PHE A 1 169 ? 2.702 4.858 11.326 1.00 93.19 169 PHE A CA 1
ATOM 1363 C C . PHE A 1 169 ? 2.273 3.661 12.178 1.00 93.19 169 PHE A C 1
ATOM 1365 O O . PHE A 1 169 ? 1.074 3.460 12.382 1.00 93.19 169 PHE A O 1
ATOM 1372 N N . VAL A 1 170 ? 3.230 2.910 12.732 1.00 95.44 170 VAL A N 1
ATOM 1373 C CA . VAL A 1 170 ? 2.949 1.823 13.681 1.00 95.44 170 VAL A CA 1
ATOM 1374 C C . VAL A 1 170 ? 2.237 2.363 14.920 1.00 95.44 170 VAL A C 1
ATOM 1376 O O . VAL A 1 170 ? 1.205 1.818 15.312 1.00 95.44 170 VAL A O 1
ATOM 1379 N N . GLU A 1 171 ? 2.713 3.460 15.506 1.00 95.00 171 GLU A N 1
ATOM 1380 C CA . GLU A 1 171 ? 2.089 4.046 16.696 1.00 95.00 171 GLU A CA 1
ATOM 1381 C C . GLU A 1 171 ? 0.692 4.613 16.418 1.00 95.00 171 GLU A C 1
ATOM 1383 O O . GLU A 1 171 ? -0.240 4.396 17.199 1.00 95.00 171 GLU A O 1
ATOM 1388 N N . VAL A 1 172 ? 0.500 5.277 15.275 1.00 94.31 172 VAL A N 1
ATOM 1389 C CA . VAL A 1 172 ? -0.821 5.742 14.826 1.00 94.31 172 VAL A CA 1
ATOM 1390 C C . VAL A 1 172 ? -1.773 4.562 14.636 1.00 94.31 172 VAL A C 1
ATOM 1392 O O . VAL A 1 172 ? -2.912 4.609 15.109 1.00 94.31 172 VAL A O 1
ATOM 1395 N N . TRP A 1 173 ? -1.315 3.481 14.003 1.00 95.75 173 TRP A N 1
ATOM 1396 C CA . TRP A 1 173 ? -2.101 2.264 13.819 1.00 95.75 173 TRP A CA 1
ATOM 1397 C C . TRP A 1 173 ? -2.487 1.620 15.158 1.00 95.75 173 TRP A C 1
ATOM 1399 O O . TRP A 1 173 ? -3.661 1.309 15.377 1.00 95.75 173 TRP A O 1
ATOM 1409 N N . ARG A 1 174 ? -1.542 1.474 16.094 1.00 95.31 174 ARG A N 1
ATOM 1410 C CA . ARG A 1 174 ? -1.811 0.914 17.430 1.00 95.31 174 ARG A CA 1
ATOM 1411 C C . ARG A 1 174 ? -2.805 1.768 18.202 1.00 95.31 174 ARG A C 1
ATOM 1413 O O . ARG A 1 174 ? -3.759 1.237 18.772 1.00 95.31 174 ARG A O 1
ATOM 1420 N N . PHE A 1 175 ? -2.629 3.088 18.184 1.00 95.25 175 PHE A N 1
ATOM 1421 C CA . PHE A 1 175 ? -3.568 4.018 18.800 1.00 95.25 175 PHE A CA 1
ATOM 1422 C C . PHE A 1 175 ? -4.970 3.894 18.193 1.00 95.25 175 PHE A C 1
ATOM 1424 O O . PHE A 1 175 ? -5.964 3.839 18.923 1.00 95.25 175 PHE A O 1
ATOM 1431 N N . TYR A 1 176 ? -5.057 3.801 16.864 1.00 94.56 176 TYR A N 1
ATOM 1432 C CA . TYR A 1 176 ? -6.314 3.610 16.153 1.00 94.56 176 TYR A CA 1
ATOM 1433 C C . TYR A 1 176 ? -7.008 2.310 16.574 1.00 94.56 176 TYR A C 1
ATOM 1435 O O . TYR A 1 176 ? -8.162 2.341 17.006 1.00 94.56 176 TYR A O 1
ATOM 1443 N N . VAL A 1 177 ? -6.306 1.176 16.502 1.00 94.38 177 VAL A N 1
ATOM 1444 C CA . VAL A 1 177 ? -6.859 -0.153 16.806 1.00 94.38 177 VAL A CA 1
ATOM 1445 C C . VAL A 1 177 ? -7.220 -0.303 18.287 1.00 94.38 177 VAL A C 1
ATOM 1447 O O . VAL A 1 177 ? -8.158 -1.024 18.610 1.00 94.38 177 VAL A O 1
ATOM 1450 N N . ASN A 1 178 ? -6.552 0.413 19.192 1.00 91.44 178 ASN A N 1
ATOM 1451 C CA . ASN A 1 178 ? -6.928 0.436 20.608 1.00 91.44 178 ASN A CA 1
ATOM 1452 C C . ASN A 1 178 ? -8.230 1.205 20.881 1.00 91.44 178 ASN A C 1
ATOM 1454 O O . ASN A 1 178 ? -8.905 0.937 21.873 1.00 91.44 178 ASN A O 1
ATOM 1458 N N . ARG A 1 179 ? -8.601 2.163 20.021 1.00 90.31 179 ARG A N 1
ATOM 1459 C CA . ARG A 1 179 ? -9.826 2.975 20.170 1.00 90.31 179 ARG A CA 1
ATOM 1460 C C . ARG A 1 179 ? -10.977 2.523 19.275 1.00 90.31 179 ARG A C 1
ATOM 1462 O O . ARG A 1 179 ? -12.120 2.935 19.490 1.00 90.31 179 ARG A O 1
ATOM 1469 N N . LYS A 1 180 ? -10.678 1.768 18.222 1.00 87.00 180 LYS A N 1
ATOM 1470 C CA . LYS A 1 180 ? -11.613 1.310 17.188 1.00 87.00 180 LYS A CA 1
ATOM 1471 C C . LYS A 1 180 ? -11.481 -0.200 16.999 1.00 87.00 180 LYS A C 1
ATOM 1473 O O . LYS A 1 180 ? -10.929 -0.902 17.835 1.00 87.00 180 LYS A O 1
ATOM 1478 N N . ARG A 1 181 ? -12.067 -0.727 15.925 1.00 86.25 181 ARG A N 1
ATOM 1479 C CA . ARG A 1 181 ? -11.959 -2.146 15.580 1.00 86.25 181 ARG A CA 1
ATOM 1480 C C . ARG A 1 181 ? -10.669 -2.407 14.803 1.00 86.25 181 ARG A C 1
ATOM 1482 O O . ARG A 1 181 ? -10.263 -1.587 13.987 1.00 86.25 181 ARG A O 1
ATOM 1489 N N . ASN A 1 182 ? -10.091 -3.589 14.994 1.00 91.12 182 ASN A N 1
ATOM 1490 C CA . ASN A 1 182 ? -9.077 -4.128 14.089 1.00 91.12 182 ASN A CA 1
ATOM 1491 C C . ASN A 1 182 ? -9.785 -4.782 12.891 1.00 91.12 182 ASN A C 1
ATOM 1493 O O . ASN A 1 182 ? -10.104 -5.971 12.931 1.00 91.12 182 ASN A O 1
ATOM 1497 N N . SER A 1 183 ? -10.144 -3.986 11.885 1.00 94.81 183 SER A N 1
ATOM 1498 C CA . SER A 1 183 ? -10.776 -4.478 10.656 1.00 94.81 183 SER A CA 1
ATOM 1499 C C . SER A 1 183 ? -9.762 -5.149 9.721 1.00 94.81 183 SER A C 1
ATOM 1501 O O . SER A 1 183 ? -8.552 -5.020 9.901 1.00 94.81 183 SER A O 1
ATOM 1503 N N . PHE A 1 184 ? -10.258 -5.830 8.683 1.00 96.31 184 PHE A N 1
ATOM 1504 C CA . PHE A 1 184 ? -9.402 -6.381 7.630 1.00 96.31 184 PHE A CA 1
ATOM 1505 C C . PHE A 1 184 ? -8.611 -5.281 6.918 1.00 96.31 184 PHE A C 1
ATOM 1507 O O . PHE A 1 184 ? -7.417 -5.440 6.698 1.00 96.31 184 PHE A O 1
ATOM 1514 N N . TRP A 1 185 ? -9.247 -4.144 6.630 1.00 96.88 185 TRP A N 1
ATOM 1515 C CA . TRP A 1 185 ? -8.628 -3.033 5.910 1.00 96.88 185 TRP A CA 1
ATOM 1516 C C . TRP A 1 185 ? -7.499 -2.384 6.702 1.00 96.88 185 TRP A C 1
ATOM 1518 O O . TRP A 1 185 ? -6.398 -2.248 6.184 1.00 96.88 185 TRP A O 1
ATOM 1528 N N . ILE A 1 186 ? -7.724 -2.045 7.976 1.00 96.62 186 ILE A N 1
ATOM 1529 C CA . ILE A 1 186 ? -6.685 -1.397 8.788 1.00 96.62 186 ILE A CA 1
ATOM 1530 C C . ILE A 1 186 ? -5.554 -2.358 9.162 1.00 96.62 186 ILE A C 1
ATOM 1532 O O . ILE A 1 186 ? -4.409 -1.943 9.334 1.00 96.62 186 ILE A O 1
ATOM 1536 N N . ASN A 1 187 ? -5.866 -3.650 9.290 1.00 96.38 187 ASN A N 1
ATOM 1537 C CA . ASN A 1 187 ? -4.853 -4.670 9.501 1.00 96.38 187 ASN A CA 1
ATOM 1538 C C . ASN A 1 187 ? -4.041 -4.879 8.216 1.00 96.38 187 ASN A C 1
ATOM 1540 O O . ASN A 1 187 ? -2.822 -4.814 8.265 1.00 96.38 187 ASN A O 1
ATOM 1544 N N . GLY A 1 188 ? -4.682 -5.030 7.057 1.00 97.12 188 GLY A N 1
ATOM 1545 C CA . GLY A 1 188 ? -3.990 -5.131 5.772 1.00 97.12 188 GLY A CA 1
ATOM 1546 C C . GLY A 1 188 ? -3.138 -3.897 5.462 1.00 97.12 188 GLY A C 1
ATOM 1547 O O . GLY A 1 188 ? -1.991 -4.062 5.065 1.00 97.12 188 GLY A O 1
ATOM 1548 N N . PHE A 1 189 ? -3.637 -2.689 5.755 1.00 97.25 189 PHE A N 1
ATOM 1549 C CA . PHE A 1 189 ? -2.883 -1.432 5.662 1.00 97.25 189 PHE A CA 1
ATOM 1550 C C . PHE A 1 189 ? -1.524 -1.532 6.360 1.00 97.25 189 PHE A C 1
ATOM 1552 O O . PHE A 1 189 ? -0.499 -1.343 5.712 1.00 97.25 189 PHE A O 1
ATOM 1559 N N . ILE A 1 190 ? -1.494 -1.877 7.656 1.00 97.56 190 ILE A N 1
ATOM 1560 C CA . ILE A 1 190 ? -0.223 -1.890 8.393 1.00 97.56 190 ILE A CA 1
ATOM 1561 C C . ILE A 1 190 ? 0.719 -2.985 7.885 1.00 97.56 190 ILE A C 1
ATOM 1563 O O . ILE A 1 190 ? 1.927 -2.783 7.856 1.00 97.56 190 ILE A O 1
ATOM 1567 N N . HIS A 1 191 ? 0.189 -4.131 7.451 1.00 97.75 191 HIS A N 1
ATOM 1568 C CA . HIS A 1 191 ? 1.024 -5.224 6.957 1.00 97.75 191 HIS A CA 1
ATOM 1569 C C . HIS A 1 191 ? 1.643 -4.902 5.600 1.00 97.75 191 HIS A C 1
ATOM 1571 O O . HIS A 1 191 ? 2.833 -5.119 5.407 1.00 97.75 191 HIS A O 1
ATOM 1577 N N . LEU A 1 192 ? 0.853 -4.364 4.674 1.00 98.12 192 LEU A N 1
ATOM 1578 C CA . LEU A 1 192 ? 1.334 -3.949 3.361 1.00 98.12 192 LEU A CA 1
ATOM 1579 C C . LEU A 1 192 ? 2.318 -2.779 3.479 1.00 98.12 192 LEU A C 1
ATOM 1581 O O . LEU A 1 192 ? 3.367 -2.801 2.842 1.00 98.12 192 LEU A O 1
ATOM 1585 N N . PHE A 1 193 ? 2.034 -1.814 4.360 1.00 97.44 193 PHE A N 1
ATOM 1586 C CA . PHE A 1 193 ? 2.949 -0.718 4.670 1.00 97.44 193 PHE A CA 1
ATOM 1587 C C . PHE A 1 193 ? 4.293 -1.227 5.201 1.00 97.44 193 PHE A C 1
ATOM 1589 O O . PHE A 1 193 ? 5.339 -0.840 4.691 1.00 97.44 193 PHE A O 1
ATOM 1596 N N . LEU A 1 194 ? 4.279 -2.112 6.206 1.00 97.62 194 LEU A N 1
ATOM 1597 C CA . LEU A 1 194 ? 5.508 -2.662 6.779 1.00 97.62 194 LEU A CA 1
ATOM 1598 C C . LEU A 1 194 ? 6.265 -3.544 5.782 1.00 97.62 194 LEU A C 1
ATOM 1600 O O . LEU A 1 194 ? 7.488 -3.476 5.746 1.00 97.62 194 LEU A O 1
ATOM 1604 N N . ALA A 1 195 ? 5.569 -4.333 4.960 1.00 97.81 195 ALA A N 1
ATOM 1605 C CA . ALA A 1 195 ? 6.204 -5.124 3.908 1.00 97.81 195 ALA A CA 1
ATOM 1606 C C . ALA A 1 195 ? 6.905 -4.222 2.880 1.00 97.81 195 ALA A C 1
ATOM 1608 O O . ALA A 1 195 ? 8.080 -4.434 2.591 1.00 97.81 195 ALA A O 1
ATOM 1609 N N . GLY A 1 196 ? 6.226 -3.179 2.390 1.00 95.75 196 GLY A N 1
ATOM 1610 C CA . GLY A 1 196 ? 6.821 -2.207 1.471 1.00 95.75 196 GLY A CA 1
ATOM 1611 C C . GLY A 1 196 ? 7.972 -1.418 2.105 1.00 95.75 196 GLY A C 1
ATOM 1612 O O . GLY A 1 196 ? 9.019 -1.247 1.489 1.00 95.75 196 GLY A O 1
ATOM 1613 N N . LEU A 1 197 ? 7.836 -0.997 3.366 1.00 94.62 197 LEU A N 1
ATOM 1614 C CA . LEU A 1 197 ? 8.903 -0.312 4.099 1.00 94.62 197 LEU A CA 1
ATOM 1615 C C . LEU A 1 197 ? 10.147 -1.197 4.249 1.00 94.62 197 LEU A C 1
ATOM 1617 O O . LEU A 1 197 ? 11.254 -0.735 3.985 1.00 94.62 197 LEU A O 1
ATOM 1621 N N . LEU A 1 198 ? 9.978 -2.456 4.664 1.00 95.50 198 LEU A N 1
ATOM 1622 C CA . LEU A 1 198 ? 11.088 -3.393 4.840 1.00 95.50 198 LEU A CA 1
ATOM 1623 C C . LEU A 1 198 ? 11.761 -3.725 3.505 1.00 95.50 198 LEU A C 1
ATOM 1625 O O . LEU A 1 198 ? 12.984 -3.672 3.434 1.00 95.50 198 LEU A O 1
ATOM 1629 N N . ALA A 1 199 ? 10.985 -3.990 2.450 1.00 94.88 199 ALA A N 1
ATOM 1630 C CA . ALA A 1 199 ? 11.519 -4.193 1.104 1.00 94.88 199 ALA A CA 1
ATOM 1631 C C . ALA A 1 199 ? 12.319 -2.967 0.631 1.00 94.88 199 ALA A C 1
ATOM 1633 O O . ALA A 1 199 ? 13.462 -3.107 0.217 1.00 94.88 199 ALA A O 1
ATOM 1634 N N . ASN A 1 200 ? 11.791 -1.752 0.817 1.00 90.94 200 ASN A N 1
ATOM 1635 C CA . ASN A 1 200 ? 12.503 -0.517 0.476 1.00 90.94 200 ASN A CA 1
ATOM 1636 C C . ASN A 1 200 ? 13.810 -0.327 1.269 1.00 90.94 200 ASN A C 1
ATOM 1638 O O . ASN A 1 200 ? 14.787 0.215 0.750 1.00 90.94 200 ASN A O 1
ATOM 1642 N N . LEU A 1 201 ? 13.840 -0.720 2.545 1.00 91.19 201 LEU A N 1
ATOM 1643 C CA . LEU A 1 201 ? 15.059 -0.650 3.353 1.00 91.19 201 LEU A CA 1
ATOM 1644 C C . LEU A 1 201 ? 16.114 -1.653 2.872 1.00 91.19 201 LEU A C 1
ATOM 1646 O O . LEU A 1 201 ? 17.295 -1.313 2.867 1.00 91.19 201 LEU A O 1
ATOM 1650 N N . ILE A 1 202 ? 15.701 -2.848 2.439 1.00 92.50 202 ILE A N 1
ATOM 1651 C CA . ILE A 1 202 ? 16.599 -3.844 1.839 1.00 92.50 202 ILE A CA 1
ATOM 1652 C C . ILE A 1 202 ? 17.104 -3.340 0.477 1.00 92.50 202 ILE A C 1
ATOM 1654 O O . ILE A 1 202 ? 18.312 -3.338 0.258 1.00 92.50 202 ILE A O 1
ATOM 1658 N N . ASP A 1 203 ? 16.218 -2.817 -0.378 1.00 90.31 203 ASP A N 1
ATOM 1659 C CA . ASP A 1 203 ? 16.548 -2.169 -1.658 1.00 90.31 203 ASP A CA 1
ATOM 1660 C C . ASP A 1 203 ? 17.686 -1.147 -1.490 1.00 90.31 203 ASP A C 1
ATOM 1662 O O . ASP A 1 203 ? 18.779 -1.283 -2.041 1.00 90.31 203 ASP A O 1
ATOM 1666 N N . ASN A 1 204 ? 17.472 -0.155 -0.623 1.00 84.56 204 ASN A N 1
ATOM 1667 C CA . ASN A 1 204 ? 18.454 0.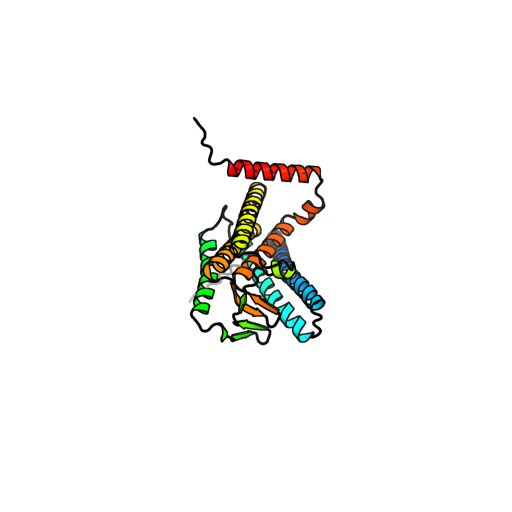902 -0.388 1.00 84.56 204 ASN A CA 1
ATOM 1668 C C . ASN A 1 204 ? 19.728 0.410 0.315 1.00 84.56 204 ASN A C 1
ATOM 1670 O O . ASN A 1 204 ? 20.797 0.966 0.072 1.00 84.56 204 ASN A O 1
ATOM 1674 N N . GLY A 1 205 ? 19.621 -0.590 1.193 1.00 83.00 205 GLY A N 1
ATOM 1675 C CA . GLY A 1 205 ? 20.748 -1.102 1.971 1.00 83.00 205 GLY A CA 1
ATOM 1676 C C . GLY A 1 205 ? 21.690 -2.010 1.179 1.00 83.00 205 GLY A C 1
ATOM 1677 O O . GLY A 1 205 ? 22.896 -1.965 1.410 1.00 83.00 205 GLY A O 1
ATOM 1678 N N . PHE A 1 206 ? 21.159 -2.816 0.256 1.00 82.75 206 PHE A N 1
ATOM 1679 C CA . PHE A 1 206 ? 21.929 -3.836 -0.467 1.00 82.75 206 PHE A CA 1
ATOM 1680 C C . PHE A 1 206 ? 22.144 -3.516 -1.948 1.00 82.75 206 PHE A C 1
ATOM 1682 O O . PHE A 1 206 ? 23.159 -3.926 -2.504 1.00 82.75 206 PHE A O 1
ATOM 1689 N N . TRP A 1 207 ? 21.231 -2.776 -2.580 1.00 77.75 207 TRP A N 1
ATOM 1690 C CA . TRP A 1 207 ? 21.212 -2.606 -4.038 1.00 77.75 207 TRP A CA 1
ATOM 1691 C C . TRP A 1 207 ? 21.476 -1.162 -4.494 1.00 77.75 207 TRP A C 1
ATOM 1693 O O . TRP A 1 207 ? 21.524 -0.891 -5.693 1.00 77.75 207 TRP A O 1
ATOM 1703 N N . GLY A 1 208 ? 21.639 -0.214 -3.558 1.00 77.25 208 GLY A N 1
ATOM 1704 C CA . GLY A 1 208 ? 21.875 1.206 -3.868 1.00 77.25 208 GLY A CA 1
ATOM 1705 C C . GLY A 1 208 ? 20.698 1.897 -4.576 1.00 77.25 208 GLY A C 1
ATOM 1706 O O . GLY A 1 208 ? 20.850 2.987 -5.123 1.00 77.25 208 GLY A O 1
ATOM 1707 N N . GLY A 1 209 ? 19.527 1.262 -4.577 1.00 81.25 209 GLY A N 1
ATOM 1708 C CA . GLY A 1 209 ? 18.336 1.648 -5.327 1.00 81.25 209 GLY A CA 1
ATOM 1709 C C . GLY A 1 209 ? 17.341 0.488 -5.372 1.00 81.25 209 GLY A C 1
ATOM 1710 O O . GLY A 1 209 ? 17.569 -0.549 -4.757 1.00 81.25 209 GLY A O 1
ATOM 1711 N N . SER A 1 210 ? 16.236 0.655 -6.090 1.00 88.44 210 SER A N 1
ATOM 1712 C CA . SER A 1 210 ? 15.261 -0.416 -6.323 1.00 88.44 210 SER A CA 1
ATOM 1713 C C . SER A 1 210 ? 15.430 -0.994 -7.720 1.00 88.44 210 SER A C 1
ATOM 1715 O O . SER A 1 210 ? 15.624 -0.234 -8.664 1.00 88.44 210 SER A O 1
ATOM 1717 N N . LEU A 1 211 ? 15.346 -2.316 -7.870 1.00 92.50 211 LEU A N 1
ATOM 1718 C CA . LEU A 1 211 ? 15.166 -2.932 -9.183 1.00 92.50 211 LEU A CA 1
ATOM 1719 C C . LEU A 1 211 ? 13.670 -3.108 -9.434 1.00 92.50 211 LEU A C 1
ATOM 1721 O O . LEU A 1 211 ? 13.047 -4.018 -8.884 1.00 92.50 211 LEU A O 1
ATOM 1725 N N . ASP A 1 212 ? 13.120 -2.242 -10.273 1.00 93.62 212 ASP A N 1
ATOM 1726 C CA . ASP A 1 212 ? 11.720 -2.283 -10.675 1.00 93.62 212 ASP A CA 1
ATOM 1727 C C . ASP A 1 212 ? 11.618 -3.173 -11.926 1.00 93.62 212 ASP A C 1
ATOM 1729 O O . ASP A 1 212 ? 12.528 -3.161 -12.753 1.00 93.62 212 ASP A O 1
ATOM 1733 N N . TYR A 1 213 ? 10.565 -3.986 -12.084 1.00 94.50 213 TYR A N 1
ATOM 1734 C CA . TYR A 1 213 ? 10.556 -5.037 -13.124 1.00 94.50 213 TYR A CA 1
ATOM 1735 C C . TYR A 1 213 ? 9.265 -5.220 -13.916 1.00 94.50 213 TYR A C 1
ATOM 1737 O O . TYR A 1 213 ? 9.290 -5.895 -14.946 1.00 94.50 213 TYR A O 1
ATOM 1745 N N . ILE A 1 214 ? 8.149 -4.626 -13.494 1.00 94.25 214 ILE A N 1
ATOM 1746 C CA . ILE A 1 214 ? 6.904 -4.608 -14.266 1.00 94.25 214 ILE A CA 1
ATOM 1747 C C . ILE A 1 214 ? 6.741 -3.224 -14.880 1.00 94.25 214 ILE A C 1
ATOM 1749 O O . ILE A 1 214 ? 6.501 -2.247 -14.177 1.00 94.25 214 ILE A O 1
ATOM 1753 N N . THR A 1 215 ? 6.833 -3.150 -16.201 1.00 91.50 215 THR A N 1
ATOM 1754 C CA . THR A 1 215 ? 6.805 -1.894 -16.952 1.00 91.50 215 THR A CA 1
ATOM 1755 C C . THR A 1 215 ? 5.452 -1.697 -17.602 1.00 91.50 215 THR A C 1
ATOM 1757 O O . THR A 1 215 ? 4.996 -2.525 -18.395 1.00 91.50 215 THR A O 1
ATOM 1760 N N . ILE A 1 216 ? 4.827 -0.561 -17.303 1.00 86.31 216 ILE A N 1
ATOM 1761 C CA . ILE A 1 216 ? 3.692 -0.030 -18.054 1.00 86.31 216 ILE A CA 1
ATOM 1762 C C . ILE A 1 216 ? 4.273 0.998 -19.013 1.00 86.31 216 ILE A C 1
ATOM 1764 O O . ILE A 1 216 ? 4.525 2.138 -18.626 1.00 86.31 216 ILE A O 1
ATOM 1768 N N . LYS A 1 217 ? 4.546 0.601 -20.256 1.00 79.19 217 LYS A N 1
ATOM 1769 C CA . LYS A 1 217 ? 5.229 1.483 -21.213 1.00 79.19 217 LYS A CA 1
ATOM 1770 C C . LYS A 1 217 ? 4.370 2.674 -21.595 1.00 79.19 217 LYS A C 1
ATOM 1772 O O . LYS A 1 217 ? 3.177 2.507 -21.779 1.00 79.19 217 LYS A O 1
ATOM 1777 N N . PRO A 1 218 ? 4.962 3.836 -21.880 1.00 72.56 218 PRO A N 1
ATOM 1778 C CA . PRO A 1 218 ? 6.206 4.432 -21.386 1.00 72.56 218 PRO A CA 1
ATOM 1779 C C . PRO A 1 218 ? 6.059 5.110 -20.003 1.00 72.56 218 PRO A C 1
ATOM 1781 O O . PRO A 1 218 ? 6.835 6.004 -19.686 1.00 72.56 218 PRO A O 1
ATOM 1784 N N . PHE A 1 219 ? 5.049 4.769 -19.199 1.00 73.50 219 PHE A N 1
ATOM 1785 C CA . PHE A 1 219 ? 4.699 5.500 -17.977 1.00 73.50 219 PHE A CA 1
ATOM 1786 C C . PHE A 1 219 ? 5.692 5.298 -16.839 1.00 73.50 219 PHE A C 1
ATOM 1788 O O . PHE A 1 219 ? 6.300 6.259 -16.375 1.00 73.50 219 PHE A O 1
ATOM 1795 N N . TYR A 1 220 ? 5.778 4.075 -16.328 1.00 79.12 220 TYR A N 1
ATOM 1796 C CA . TYR A 1 220 ? 6.611 3.753 -15.179 1.00 79.12 220 TYR A CA 1
ATOM 1797 C C . TYR A 1 220 ? 6.841 2.250 -15.091 1.00 79.12 220 TYR A C 1
ATOM 1799 O O . TYR A 1 220 ? 6.052 1.441 -15.595 1.00 79.12 220 TYR A O 1
ATOM 1807 N N . THR A 1 221 ? 7.926 1.911 -14.415 1.00 89.81 221 THR A N 1
ATOM 1808 C CA . THR A 1 221 ? 8.264 0.556 -14.004 1.00 89.81 221 THR A CA 1
ATOM 1809 C C . THR A 1 221 ? 8.039 0.463 -12.503 1.00 89.81 221 THR A C 1
ATOM 1811 O O . THR A 1 221 ? 8.289 1.432 -11.790 1.00 89.81 221 THR A O 1
ATOM 1814 N N . PHE A 1 222 ? 7.514 -0.663 -12.033 1.00 91.50 222 PHE A N 1
ATOM 1815 C CA . PHE A 1 222 ? 7.259 -0.896 -10.617 1.00 91.50 222 PHE A CA 1
ATOM 1816 C C . PHE A 1 222 ? 7.610 -2.319 -10.199 1.00 91.50 222 PHE A C 1
ATOM 1818 O O . PHE A 1 222 ? 7.758 -3.220 -11.032 1.00 91.50 222 PHE A O 1
ATOM 1825 N N . ASP A 1 223 ? 7.731 -2.521 -8.896 1.00 94.06 223 ASP A N 1
ATOM 1826 C CA . ASP A 1 223 ? 7.940 -3.824 -8.270 1.00 94.06 223 ASP A CA 1
ATOM 1827 C C . ASP A 1 223 ? 6.770 -4.211 -7.338 1.00 94.06 223 ASP A C 1
ATOM 1829 O O . ASP A 1 223 ? 5.738 -3.536 -7.240 1.00 94.06 223 ASP A O 1
ATOM 1833 N N . LEU A 1 224 ? 6.898 -5.341 -6.639 1.00 95.56 224 LEU A N 1
ATOM 1834 C CA . LEU A 1 224 ? 5.889 -5.754 -5.665 1.00 95.56 224 LEU A CA 1
ATOM 1835 C C . LEU A 1 224 ? 5.820 -4.815 -4.460 1.00 95.56 224 LEU A C 1
ATOM 1837 O O . LEU A 1 224 ? 4.729 -4.623 -3.924 1.00 95.56 224 LEU A O 1
ATOM 1841 N N . LYS A 1 225 ? 6.933 -4.205 -4.042 1.00 94.06 225 LYS A N 1
ATOM 1842 C CA . LYS A 1 225 ? 6.930 -3.188 -2.983 1.00 94.06 225 LYS A CA 1
ATOM 1843 C C . LYS A 1 225 ? 6.018 -2.018 -3.359 1.00 94.06 225 LYS A C 1
ATOM 1845 O O . LYS A 1 225 ? 5.193 -1.628 -2.533 1.00 94.06 225 LYS A O 1
ATOM 1850 N N . ASP A 1 226 ? 6.098 -1.491 -4.574 1.00 92.25 226 ASP A N 1
ATOM 1851 C CA . ASP A 1 226 ? 5.240 -0.393 -5.031 1.00 92.25 226 ASP A CA 1
ATOM 1852 C C . ASP A 1 226 ? 3.762 -0.801 -5.051 1.00 92.25 226 ASP A C 1
ATOM 1854 O O . ASP A 1 226 ? 2.882 -0.027 -4.653 1.00 92.25 226 ASP A O 1
ATOM 1858 N N . LEU A 1 227 ? 3.472 -2.051 -5.432 1.00 94.69 227 LEU A N 1
ATOM 1859 C CA . LEU A 1 227 ? 2.124 -2.610 -5.338 1.00 94.69 227 LEU A CA 1
ATOM 1860 C C . LEU A 1 227 ? 1.657 -2.723 -3.877 1.00 94.69 227 LEU A C 1
ATOM 1862 O O . LEU A 1 227 ? 0.502 -2.408 -3.583 1.00 94.69 227 LEU A O 1
ATOM 1866 N N . TYR A 1 228 ? 2.528 -3.128 -2.947 1.00 97.12 228 TYR A N 1
ATOM 1867 C CA . TYR A 1 228 ? 2.204 -3.171 -1.519 1.00 97.12 228 TYR A CA 1
ATOM 1868 C C . TYR A 1 228 ? 1.863 -1.781 -0.988 1.00 97.12 228 TYR A C 1
ATOM 1870 O O . TYR A 1 228 ? 0.847 -1.630 -0.312 1.00 97.12 228 TYR A O 1
ATOM 1878 N N . ILE A 1 229 ? 2.656 -0.760 -1.324 1.00 94.38 229 ILE A N 1
ATOM 1879 C CA . ILE A 1 229 ? 2.395 0.625 -0.911 1.00 94.38 229 ILE A CA 1
ATOM 1880 C C . ILE A 1 229 ? 1.087 1.145 -1.524 1.00 94.38 229 ILE A C 1
ATOM 1882 O O . ILE A 1 229 ? 0.240 1.665 -0.796 1.00 94.38 229 ILE A O 1
ATOM 1886 N N . THR A 1 230 ? 0.854 0.900 -2.815 1.00 94.25 230 THR A N 1
ATOM 1887 C CA . THR A 1 230 ? -0.397 1.269 -3.499 1.00 94.25 230 THR A CA 1
ATOM 1888 C C . THR A 1 230 ? -1.614 0.630 -2.824 1.00 94.25 230 THR A C 1
ATOM 1890 O O . THR A 1 230 ? -2.598 1.299 -2.502 1.00 94.25 230 THR A O 1
ATOM 1893 N N . LEU A 1 231 ? -1.561 -0.676 -2.550 1.00 97.38 231 LEU A N 1
ATOM 1894 C CA . LEU A 1 231 ? -2.651 -1.377 -1.870 1.00 97.38 231 LEU A CA 1
ATOM 1895 C C . LEU A 1 231 ? -2.813 -0.925 -0.418 1.00 97.38 231 LEU A C 1
ATOM 1897 O O . LEU A 1 231 ? -3.942 -0.829 0.059 1.00 97.38 231 LEU A O 1
ATOM 1901 N N . CYS A 1 232 ? -1.719 -0.616 0.276 1.00 96.50 232 CYS A N 1
ATOM 1902 C CA . CYS A 1 232 ? -1.740 -0.024 1.609 1.00 96.50 232 CYS A CA 1
ATOM 1903 C C . CYS A 1 232 ? -2.580 1.262 1.616 1.00 96.50 232 CYS A C 1
ATOM 1905 O O . CYS A 1 232 ? -3.514 1.380 2.413 1.00 96.50 232 CYS A O 1
ATOM 1907 N N . GLU A 1 233 ? -2.314 2.195 0.702 1.00 95.81 233 GLU A N 1
ATOM 1908 C CA . GLU A 1 233 ? -3.071 3.445 0.594 1.00 95.81 233 GLU A CA 1
ATOM 1909 C C . GLU A 1 233 ? -4.557 3.184 0.324 1.00 95.81 233 GLU A C 1
ATOM 1911 O O . GLU A 1 233 ? -5.424 3.703 1.032 1.00 95.81 233 GLU A O 1
ATOM 1916 N N . LEU A 1 234 ? -4.868 2.305 -0.632 1.00 97.50 234 LEU A N 1
ATOM 1917 C CA . LEU A 1 234 ? -6.245 1.940 -0.968 1.00 97.50 234 LEU A CA 1
ATOM 1918 C C . LEU A 1 234 ? -6.987 1.289 0.212 1.00 97.50 234 LEU A C 1
ATOM 1920 O O . LEU A 1 234 ? -8.162 1.583 0.449 1.00 97.50 234 LEU A O 1
ATOM 1924 N N . PHE A 1 235 ? -6.306 0.451 0.997 1.00 98.00 235 PHE A N 1
ATOM 1925 C CA . PHE A 1 235 ? -6.862 -0.173 2.200 1.00 98.00 235 PHE A CA 1
ATOM 1926 C C . PHE A 1 235 ? -7.132 0.862 3.293 1.00 98.00 235 PHE A C 1
ATOM 1928 O O . PHE A 1 235 ? -8.172 0.800 3.955 1.00 98.00 235 PHE A O 1
ATOM 1935 N N . LEU A 1 236 ? -6.248 1.850 3.457 1.00 96.56 236 LEU A N 1
ATOM 1936 C CA . LEU A 1 236 ? -6.487 2.964 4.367 1.00 96.56 236 LEU A CA 1
ATOM 1937 C C . LEU A 1 236 ? -7.730 3.753 3.943 1.00 96.56 236 LEU A C 1
ATOM 1939 O O . LEU A 1 236 ? -8.604 3.999 4.775 1.00 96.56 236 LEU A O 1
ATOM 1943 N N . VAL A 1 237 ? -7.860 4.104 2.658 1.00 96.06 237 VAL A N 1
ATOM 1944 C CA . VAL A 1 237 ? -9.043 4.828 2.164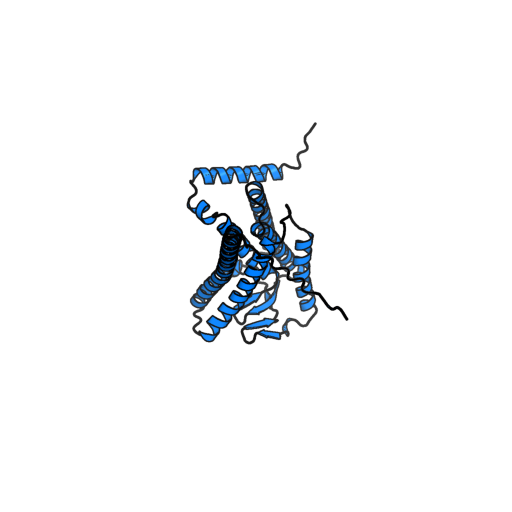 1.00 96.06 237 VAL A CA 1
ATOM 1945 C C . VAL A 1 237 ? -10.321 4.010 2.366 1.00 96.06 237 VAL A C 1
ATOM 1947 O O . VAL A 1 237 ? -11.326 4.556 2.831 1.00 96.06 237 VAL A O 1
ATOM 1950 N N . ALA A 1 238 ? -10.288 2.700 2.106 1.00 96.31 238 ALA A N 1
ATOM 1951 C CA . ALA A 1 238 ? -11.420 1.813 2.365 1.00 96.31 238 ALA A CA 1
ATOM 1952 C C . ALA A 1 238 ? -11.836 1.826 3.850 1.00 96.31 238 ALA A C 1
ATOM 1954 O O . ALA A 1 238 ? -13.021 1.990 4.154 1.00 96.31 238 ALA A O 1
ATOM 1955 N N . GLU A 1 239 ? -10.878 1.753 4.784 1.00 95.88 239 GLU A N 1
ATOM 1956 C CA . GLU A 1 239 ? -11.161 1.839 6.223 1.00 95.88 239 GLU A CA 1
ATOM 1957 C C . GLU A 1 239 ? -11.744 3.202 6.622 1.00 95.88 239 GLU A C 1
ATOM 1959 O O . GLU A 1 239 ? -12.684 3.285 7.429 1.00 95.88 239 GLU A O 1
ATOM 1964 N N . LEU A 1 240 ? -11.195 4.285 6.064 1.00 94.06 240 LEU A N 1
ATOM 1965 C CA . LEU A 1 240 ? -11.658 5.642 6.323 1.00 94.06 240 LEU A CA 1
ATOM 1966 C C . LEU A 1 240 ? -13.108 5.839 5.863 1.00 94.06 240 LEU A C 1
ATOM 1968 O O . LEU A 1 240 ? -13.888 6.483 6.573 1.00 94.06 240 LEU A O 1
ATOM 1972 N N . LEU A 1 241 ? -13.485 5.266 4.719 1.00 92.88 241 LEU A N 1
ATOM 1973 C CA . LEU A 1 241 ? -14.852 5.302 4.202 1.00 92.88 241 LEU A CA 1
ATOM 1974 C C . LEU A 1 241 ? -15.802 4.434 5.032 1.00 92.88 241 LEU A C 1
ATOM 1976 O O . LEU A 1 241 ? -16.857 4.924 5.444 1.00 92.88 241 LEU A O 1
ATOM 1980 N N . ASP A 1 242 ? -15.409 3.198 5.357 1.00 90.94 242 ASP A N 1
ATOM 1981 C CA . ASP A 1 242 ? -16.198 2.272 6.186 1.00 90.94 242 ASP A CA 1
ATOM 1982 C C . ASP A 1 242 ? -16.588 2.890 7.530 1.00 90.94 242 ASP A C 1
ATOM 1984 O O . ASP A 1 242 ? -17.714 2.743 8.006 1.00 90.94 242 ASP A O 1
ATOM 1988 N N . ASN A 1 243 ? -15.664 3.634 8.136 1.00 90.38 243 ASN A N 1
ATOM 1989 C CA . ASN A 1 243 ? -15.853 4.222 9.457 1.00 90.38 243 ASN A CA 1
ATOM 1990 C C . ASN A 1 243 ? -16.272 5.702 9.412 1.00 90.38 243 ASN A C 1
ATOM 1992 O O . ASN A 1 243 ? -16.354 6.348 10.467 1.00 90.38 243 ASN A O 1
ATOM 1996 N N . ARG A 1 244 ? -16.537 6.243 8.211 1.00 91.19 244 ARG A N 1
ATOM 1997 C CA . ARG A 1 244 ? -16.875 7.658 7.957 1.00 91.19 244 ARG A CA 1
ATOM 1998 C C . ARG A 1 244 ? -15.872 8.626 8.597 1.00 91.19 244 ARG A C 1
ATOM 2000 O O . ARG A 1 244 ? -16.245 9.696 9.081 1.00 91.19 244 ARG A O 1
ATOM 2007 N N . LEU A 1 245 ? -14.602 8.230 8.647 1.00 89.19 245 LEU A N 1
ATOM 2008 C CA . LEU A 1 245 ? -13.546 8.960 9.343 1.00 89.19 245 LEU A CA 1
ATOM 2009 C C . LEU A 1 245 ? -13.178 10.245 8.619 1.00 89.19 245 LEU A C 1
ATOM 2011 O O . LEU A 1 245 ? -12.989 11.246 9.295 1.00 89.19 245 LEU A O 1
ATOM 2015 N N . LEU A 1 246 ? -13.193 10.255 7.282 1.00 86.00 246 LEU A N 1
ATOM 2016 C CA . LEU A 1 246 ? -13.010 11.485 6.502 1.00 86.00 246 LEU A CA 1
ATOM 2017 C C . LEU A 1 246 ? -14.054 12.538 6.890 1.00 86.00 246 LEU A C 1
ATOM 2019 O O . LEU A 1 246 ? -13.708 13.646 7.285 1.00 86.00 246 LEU A O 1
ATOM 2023 N N . LYS A 1 247 ? -15.341 12.162 6.888 1.00 89.81 247 LYS A N 1
ATOM 2024 C CA . LYS A 1 247 ? -16.430 13.064 7.290 1.00 89.81 247 LYS A CA 1
ATOM 2025 C C . LYS A 1 247 ? -16.254 13.567 8.725 1.00 89.81 247 LYS A C 1
ATOM 2027 O O . LYS A 1 247 ? -16.418 14.753 8.980 1.00 89.81 247 LYS A O 1
ATOM 2032 N N . ARG A 1 248 ? -15.906 12.674 9.659 1.00 88.19 248 ARG A N 1
ATOM 2033 C CA . ARG A 1 248 ? -15.661 13.043 11.063 1.00 88.19 248 ARG A CA 1
ATOM 2034 C C . ARG A 1 248 ? -14.467 13.975 11.223 1.00 88.19 248 ARG A C 1
ATOM 2036 O O . ARG A 1 248 ? -14.542 14.869 12.048 1.00 88.19 248 ARG A O 1
ATOM 2043 N N . PHE A 1 249 ? -13.400 13.768 10.456 1.00 86.94 249 PHE A N 1
ATOM 2044 C CA . PHE A 1 249 ? -12.203 14.600 10.493 1.00 86.94 249 PHE A CA 1
ATOM 2045 C C . PHE A 1 249 ? -12.517 16.037 10.063 1.00 86.94 249 PHE A C 1
ATOM 2047 O O . PHE A 1 249 ? -12.216 16.966 10.804 1.00 86.94 249 PHE A O 1
ATOM 2054 N N . PHE A 1 250 ? -13.219 16.218 8.939 1.00 88.31 250 PHE A N 1
ATOM 2055 C CA . PHE A 1 250 ? -13.604 17.550 8.456 1.00 88.31 250 PHE A CA 1
ATOM 2056 C C . PHE A 1 250 ? -14.619 18.272 9.355 1.00 88.31 250 PHE A C 1
ATOM 2058 O O . PHE A 1 250 ? -14.666 19.496 9.359 1.00 88.31 250 PHE A O 1
ATOM 2065 N N . GLN A 1 251 ? -15.431 17.531 10.113 1.00 93.00 251 GLN A N 1
ATOM 2066 C CA . GLN A 1 251 ? -16.468 18.087 10.992 1.00 93.00 251 GLN A CA 1
ATOM 2067 C C . GLN A 1 251 ? -16.034 18.183 12.465 1.00 93.00 251 GLN A C 1
ATOM 2069 O O . GLN A 1 251 ? -16.847 18.538 13.316 1.00 93.00 251 GLN A O 1
ATOM 2074 N N . MET A 1 252 ? -14.784 17.840 12.795 1.00 92.25 252 MET A N 1
ATOM 2075 C CA . MET A 1 252 ? -14.322 17.757 14.181 1.00 92.25 252 MET A CA 1
ATOM 2076 C C . MET A 1 252 ? -14.137 19.153 14.801 1.00 92.25 252 MET A C 1
ATOM 2078 O O . MET A 1 252 ? -13.360 19.953 14.272 1.00 92.25 252 MET A O 1
ATOM 2082 N N . PRO A 1 253 ? -14.759 19.448 15.958 1.00 95.62 253 PRO A N 1
ATOM 2083 C CA . PRO A 1 253 ? -14.469 20.664 16.709 1.00 95.62 253 PRO A CA 1
ATOM 2084 C C . PRO A 1 253 ? -12.987 20.755 17.102 1.00 95.62 253 PRO A C 1
ATOM 2086 O O . PRO A 1 253 ? -12.352 19.752 17.438 1.00 95.62 253 PRO A O 1
ATOM 2089 N N . LYS A 1 254 ? -12.428 21.974 17.128 1.00 93.88 254 LYS A N 1
ATOM 2090 C CA . LYS A 1 254 ? -11.007 22.201 17.468 1.00 93.88 254 LYS A CA 1
ATOM 2091 C C . LYS A 1 254 ? -10.620 21.608 18.828 1.00 93.88 254 LYS A C 1
ATOM 2093 O O . LYS A 1 254 ? -9.520 21.078 18.967 1.00 93.88 254 LYS A O 1
ATOM 2098 N N . GLU A 1 255 ? -11.510 21.671 19.816 1.00 95.06 255 GLU A N 1
ATOM 2099 C CA . GLU A 1 255 ? -11.241 21.144 21.160 1.00 95.06 255 GLU A CA 1
ATOM 2100 C C . GLU A 1 255 ? -11.183 19.612 21.201 1.00 95.06 255 GLU A C 1
ATOM 2102 O O . GLU A 1 255 ? -10.303 19.044 21.857 1.00 95.06 255 GLU A O 1
ATOM 2107 N N . ASP A 1 256 ? -12.030 18.935 20.424 1.00 93.56 256 ASP A N 1
ATOM 2108 C CA . ASP A 1 256 ? -11.973 17.479 20.275 1.00 93.56 256 ASP A CA 1
ATOM 2109 C C . ASP A 1 256 ? -10.694 17.043 19.556 1.00 93.56 256 ASP A C 1
ATOM 2111 O O . ASP A 1 256 ? -10.055 16.075 19.969 1.00 93.56 256 ASP A O 1
ATOM 2115 N N . SER A 1 257 ? -10.261 17.800 18.543 1.00 93.06 257 SER A N 1
ATOM 2116 C CA . SER A 1 257 ? -8.985 17.568 17.854 1.00 93.06 257 SER A CA 1
ATOM 2117 C C . SER A 1 257 ? -7.787 17.724 18.802 1.00 93.06 257 SER A C 1
ATOM 2119 O O . SER A 1 257 ? -6.948 16.825 18.915 1.00 93.06 257 SER A O 1
ATOM 2121 N N . LYS A 1 258 ? -7.744 18.802 19.601 1.00 94.75 258 LYS A N 1
ATOM 2122 C CA . LYS A 1 258 ? -6.717 18.984 20.644 1.00 94.75 258 LYS A CA 1
ATOM 2123 C C . LYS A 1 258 ? -6.741 17.854 21.673 1.00 94.75 258 LYS A C 1
ATOM 2125 O O . LYS A 1 258 ? -5.687 17.405 22.127 1.00 94.75 258 LYS A O 1
ATOM 2130 N N . ARG A 1 259 ? -7.927 17.394 22.082 1.00 95.44 259 ARG A N 1
ATOM 2131 C CA . ARG A 1 259 ? -8.072 16.256 23.000 1.00 95.44 259 ARG A CA 1
ATOM 2132 C C . ARG A 1 259 ? -7.528 14.970 22.378 1.00 95.44 259 ARG A C 1
ATOM 2134 O O . ARG A 1 259 ? -6.774 14.274 23.050 1.00 95.44 259 ARG A O 1
ATOM 2141 N N . LEU A 1 260 ? -7.840 14.694 21.113 1.00 93.94 260 LEU A N 1
ATOM 2142 C CA . LEU A 1 260 ? -7.339 13.525 20.391 1.00 93.94 260 LEU A CA 1
ATOM 2143 C C . LEU A 1 260 ? -5.807 13.528 20.300 1.00 93.94 260 LEU A C 1
ATOM 2145 O O . LEU A 1 260 ? -5.181 12.514 20.601 1.00 93.94 260 LEU A O 1
ATOM 2149 N N . ASN A 1 261 ? -5.204 14.678 19.985 1.00 94.56 261 ASN A N 1
ATOM 2150 C CA . ASN A 1 261 ? -3.748 14.828 19.937 1.00 94.56 261 ASN A CA 1
ATOM 2151 C C . ASN A 1 261 ? -3.102 14.590 21.310 1.00 94.56 261 ASN A C 1
ATOM 2153 O O . ASN A 1 261 ? -2.097 13.889 21.412 1.00 94.56 261 ASN A O 1
ATOM 2157 N N . ARG A 1 262 ? -3.694 15.120 22.391 1.00 96.19 262 ARG A N 1
ATOM 2158 C CA . ARG A 1 262 ? -3.220 14.862 23.764 1.00 96.19 262 ARG A CA 1
ATOM 2159 C C . ARG A 1 262 ? -3.321 13.386 24.140 1.00 96.19 262 ARG A C 1
ATOM 2161 O O . ARG A 1 262 ? -2.399 12.861 24.763 1.00 96.19 262 ARG A O 1
ATOM 2168 N N . ASP A 1 263 ? -4.412 12.724 23.765 1.00 96.12 263 ASP A N 1
ATOM 2169 C CA . ASP A 1 263 ? -4.600 11.293 24.004 1.00 96.12 263 ASP A CA 1
ATOM 2170 C C . ASP A 1 263 ? -3.570 10.457 23.235 1.00 96.12 263 ASP A C 1
ATOM 2172 O O . ASP A 1 263 ? -3.009 9.526 23.811 1.00 96.12 263 ASP A O 1
ATOM 2176 N N . PHE A 1 264 ? -3.275 10.810 21.980 1.00 95.38 264 PHE A N 1
ATOM 2177 C CA . PHE A 1 264 ? -2.237 10.156 21.182 1.00 95.38 264 PHE A CA 1
ATOM 2178 C C . PHE A 1 264 ? -0.846 10.332 21.804 1.00 95.38 264 PHE A C 1
ATOM 2180 O O . PHE A 1 264 ? -0.141 9.353 22.031 1.00 95.38 264 PHE A O 1
ATOM 2187 N N . ILE A 1 265 ? -0.472 11.558 22.186 1.00 94.75 265 ILE A N 1
ATOM 2188 C CA . ILE A 1 265 ? 0.818 11.816 22.846 1.00 94.75 265 ILE A CA 1
ATOM 2189 C C . ILE A 1 265 ? 0.920 11.043 24.169 1.00 94.75 265 ILE A C 1
ATOM 2191 O O . ILE A 1 265 ? 1.976 10.496 24.482 1.00 94.75 265 ILE A O 1
ATOM 2195 N N . ARG A 1 266 ? -0.160 10.980 24.962 1.00 94.88 266 ARG A N 1
ATOM 2196 C CA . ARG A 1 266 ? -0.189 10.194 26.207 1.00 94.88 266 ARG A CA 1
ATOM 2197 C C . ARG A 1 266 ? -0.028 8.702 25.921 1.00 94.88 266 ARG A C 1
ATOM 2199 O O . ARG A 1 266 ? 0.710 8.041 26.643 1.00 94.88 266 ARG A O 1
ATOM 2206 N N . PHE A 1 267 ? -0.694 8.198 24.886 1.00 94.62 267 PHE A N 1
ATOM 2207 C CA . PHE A 1 267 ? -0.575 6.813 24.445 1.00 94.62 267 PHE A CA 1
ATOM 2208 C C . PHE A 1 267 ? 0.879 6.460 24.106 1.00 94.62 267 PHE A C 1
ATOM 2210 O O . PHE A 1 267 ? 1.432 5.568 24.742 1.00 94.62 267 PHE A O 1
ATOM 2217 N N . VAL A 1 268 ? 1.526 7.232 23.227 1.00 93.25 268 VAL A N 1
ATOM 2218 C CA . VAL A 1 268 ? 2.932 7.015 22.837 1.00 93.25 268 VAL A CA 1
ATOM 2219 C C . VAL A 1 268 ? 3.874 7.133 24.041 1.00 93.25 268 VAL A C 1
ATOM 2221 O O . VAL A 1 268 ? 4.749 6.296 24.234 1.00 93.25 268 VAL A O 1
ATOM 2224 N N . LYS A 1 269 ? 3.681 8.134 24.914 1.00 91.69 269 LYS A N 1
ATOM 2225 C CA . LYS A 1 269 ? 4.493 8.284 26.138 1.00 91.69 269 LYS A CA 1
ATOM 2226 C C . LYS A 1 269 ? 4.369 7.088 27.075 1.00 91.69 269 LYS A C 1
ATOM 2228 O O . LYS A 1 269 ? 5.356 6.716 27.701 1.00 91.69 269 LYS A O 1
ATOM 2233 N N . ASN A 1 270 ? 3.165 6.545 27.231 1.00 89.94 270 ASN A N 1
ATOM 2234 C CA . ASN A 1 270 ? 2.944 5.377 28.072 1.00 89.94 270 ASN A CA 1
ATOM 2235 C C . ASN A 1 270 ? 3.608 4.146 27.470 1.00 89.94 270 ASN A C 1
ATOM 2237 O O . ASN A 1 270 ? 4.215 3.383 28.210 1.00 89.94 270 ASN A O 1
ATOM 2241 N N . ASP A 1 271 ? 3.539 3.999 26.152 1.00 85.81 271 ASP A N 1
ATOM 2242 C CA . ASP A 1 271 ? 4.138 2.874 25.454 1.00 85.81 271 ASP A CA 1
ATOM 2243 C C . ASP A 1 271 ? 5.671 2.876 25.548 1.00 85.81 271 ASP A C 1
ATOM 2245 O O . ASP A 1 271 ? 6.270 1.898 25.984 1.00 85.81 271 ASP A O 1
ATOM 2249 N N . LEU A 1 272 ? 6.303 4.032 25.319 1.00 84.94 272 LEU A N 1
ATOM 2250 C CA . LEU A 1 272 ? 7.752 4.213 25.480 1.00 84.94 272 LEU A CA 1
ATOM 2251 C C . LEU A 1 272 ? 8.240 4.079 26.936 1.00 84.94 272 LEU A C 1
ATOM 2253 O O . LEU A 1 272 ? 9.433 3.910 27.178 1.00 84.94 272 LEU A O 1
ATOM 2257 N N . ARG A 1 273 ? 7.347 4.192 27.928 1.00 77.69 273 ARG A N 1
ATOM 2258 C CA . ARG A 1 273 ? 7.680 4.014 29.355 1.00 77.69 273 ARG A CA 1
ATOM 2259 C C . ARG A 1 273 ? 7.686 2.550 29.793 1.00 77.69 273 ARG A C 1
ATOM 2261 O O . ARG A 1 273 ? 8.187 2.270 30.886 1.00 77.69 273 ARG A O 1
ATOM 2268 N N . ILE A 1 274 ? 7.156 1.632 28.982 1.00 55.34 274 ILE A N 1
ATOM 2269 C CA . ILE A 1 274 ? 7.182 0.192 29.254 1.00 55.34 274 ILE A CA 1
ATOM 2270 C C . ILE A 1 274 ? 8.641 -0.272 29.135 1.00 55.34 274 ILE A C 1
ATOM 2272 O O . ILE A 1 274 ? 9.177 -0.464 28.052 1.00 55.34 274 ILE A O 1
ATOM 2276 N N . GLY A 1 275 ? 9.306 -0.349 30.290 1.00 50.78 275 GLY A N 1
ATOM 2277 C CA . GLY A 1 275 ? 10.752 -0.543 30.434 1.00 50.78 275 GLY A CA 1
ATOM 2278 C C . GLY A 1 275 ? 11.293 0.008 31.760 1.00 50.78 275 GLY A C 1
ATOM 2279 O O . GLY A 1 275 ? 12.270 -0.511 32.296 1.00 50.78 275 GLY A O 1
ATOM 2280 N N . ARG A 1 276 ? 10.613 0.989 32.378 1.00 50.53 276 ARG A N 1
ATOM 2281 C CA . ARG A 1 276 ? 10.823 1.293 33.803 1.00 50.53 276 ARG A CA 1
ATOM 2282 C C . ARG A 1 276 ? 10.044 0.276 34.630 1.00 50.53 276 ARG A C 1
ATOM 2284 O O . ARG A 1 276 ? 8.823 0.373 34.734 1.00 50.53 276 ARG A O 1
ATOM 2291 N N . LYS A 1 277 ? 10.765 -0.723 35.152 1.00 45.03 277 LYS A N 1
ATOM 2292 C CA . LYS A 1 277 ? 10.286 -1.700 36.139 1.00 45.03 277 LYS A CA 1
ATOM 2293 C C . LYS A 1 277 ? 9.330 -1.032 37.137 1.00 45.03 277 LYS A C 1
ATOM 2295 O O . LYS A 1 277 ? 9.634 0.049 37.643 1.00 45.03 277 LYS A O 1
ATOM 2300 N N . LYS A 1 278 ? 8.230 -1.714 37.473 1.00 45.12 278 LYS A N 1
ATOM 2301 C CA . LYS A 1 278 ? 7.673 -1.600 38.824 1.00 45.12 278 LYS A CA 1
ATOM 2302 C C . LYS A 1 278 ? 8.827 -1.929 39.773 1.00 45.12 278 LYS A C 1
ATOM 2304 O O . LYS A 1 278 ? 9.279 -3.069 39.795 1.00 45.12 278 LYS A O 1
ATOM 2309 N N . ALA A 1 279 ? 9.378 -0.911 40.420 1.00 45.28 279 ALA A N 1
ATOM 2310 C CA . ALA A 1 279 ? 10.174 -1.110 41.614 1.00 45.28 279 ALA A CA 1
ATOM 2311 C C . ALA A 1 279 ? 9.164 -1.462 42.709 1.00 45.28 279 ALA A C 1
ATOM 2313 O O . ALA A 1 279 ? 8.429 -0.589 43.168 1.00 45.28 279 ALA A O 1
ATOM 2314 N N . GLU A 1 280 ? 9.041 -2.756 42.981 1.00 40.84 280 GLU A N 1
ATOM 2315 C CA . GLU A 1 280 ? 8.650 -3.260 44.297 1.00 40.84 280 GLU A CA 1
ATOM 2316 C C . GLU A 1 280 ? 9.942 -3.593 45.043 1.00 40.84 280 GLU A C 1
ATOM 2318 O O . GLU A 1 280 ? 10.872 -4.118 44.379 1.00 40.84 280 GLU A O 1
#

Nearest PDB structures (foldseek):
  5dir-assembly4_D  TM=7.474E-01  e=3.210E-04  Pseudomonas aeruginosa PAO1
  5dir-assembly2_B  TM=7.300E-01  e=4.161E-04  Pseudomonas aeruginosa PAO1
  6fms-assembly2_B  TM=6.932E-01  e=8.606E-04  Pseudomonas aeruginosa PAO1